Protein AF-A0A7S1C6J0-F1 (afdb_monomer)

Solvent-accessible surface area (backbone atoms only — not comparable to full-atom values): 11991 Å² total; per-residue (Å²): 131,70,71,90,71,45,57,52,66,36,34,20,46,38,45,39,60,67,46,65,34,94,88,36,87,48,52,58,51,31,50,50,54,50,55,66,41,48,40,46,31,6,22,54,42,65,44,40,90,67,67,103,72,56,61,53,79,40,83,43,67,42,26,42,68,33,78,89,28,64,88,80,18,50,48,56,56,41,16,35,76,72,20,14,20,45,56,13,18,8,43,36,45,26,50,46,46,32,34,63,68,43,55,51,29,45,30,30,34,46,77,44,33,90,96,51,54,47,30,24,22,32,34,52,46,79,70,64,71,24,57,59,77,42,36,49,34,40,36,57,25,53,19,63,96,33,67,83,46,47,69,58,51,79,43,76,63,50,52,52,42,30,42,43,34,42,61,76,35,93,54,22,32,30,39,24,55,35,52,65,32,97,88,49,63,88,70,64,86,50,94,46,70,65,45,67,73,50,59,46,79,50,73,39,81,40,38,29,48,48,16,63,54,71,29,16,21,90,56,45,89,66,34,39,84,39,39,82,113

Sequence (229 aa):
RDFEWRWRPRLFNILAPIVSEKNVTTTTEAVHAIVAALPDARAQGLLGDGTDGAVALVPGDAFRWRSETAPAFLSPKQVAAFGGSCTGTAIVLAAAVRAVGLPARVAGCSQSIPDDDHHWVEFWDGGDAGPFGDYWHTKEGVSVGNAGGPWDAPSAPMAGCLSHVQAGSDLNTLWASSWSSPTFLPTLWHNSSWAREWGFVGGENRCRAYCEAWGCGPDRAKSAALCSA

Nearest PDB structures (foldseek):
  3isr-assembly1_B  TM=6.266E-01  e=1.106E-02  Cytophaga hutchinsonii ATCC 33406
  8z4f-assembly1_A  TM=4.645E-01  e=1.319E-02  Methanobacterium phage psiM2
  6ug1-assembly1_A  TM=3.657E-01  e=1.106E-02  Saccharomyces cerevisiae S288C

pLDDT: mean 76.74, std 14.71, range [41.66, 94.5]

Secondary structure (DSSP, 8-state):
--TTTTHHHHHHHHHHHHHTSTT--SHHHHHHHHHHHHHHB-TTTTTSS--TT--SPPB-----B-TT-TTTS-SHHHHHHH-B-HHHHHHHHHHHHHHTT--EEEEEE-S-BTTB--EEEEEE-SSS--TTSSSEEEE----TTTTTPPBSS--HHHHHHHHH--TT-SSSSEEEEEES-SSS-TT----SHHHHHT--EEEEE-HHHHHHHH--SSSTTS-GGG---

Mean predicted aligned error: 8.65 Å

InterPro domains:
  IPR002931 Transglutaminase-like [PF01841] (65-125)
  IPR038765 Papain-like cysteine peptidase superfamily [SSF54001] (65-128)

Organism: NCBI:txid1486930

Structure (mmCIF, N/CA/C/O backbone):
data_AF-A0A7S1C6J0-F1
#
_entry.id   AF-A0A7S1C6J0-F1
#
loop_
_atom_site.group_PDB
_atom_site.id
_atom_site.type_symbol
_atom_site.label_atom_id
_atom_site.label_alt_id
_atom_site.label_comp_id
_atom_site.label_asym_id
_atom_site.label_entity_id
_atom_site.label_seq_id
_atom_site.pdbx_PDB_ins_code
_atom_site.Cartn_x
_atom_site.Cartn_y
_atom_site.Cartn_z
_atom_site.occupancy
_atom_site.B_iso_or_equiv
_atom_site.auth_seq_id
_atom_site.auth_comp_id
_atom_site.auth_asym_id
_atom_site.auth_atom_id
_atom_site.pdbx_PDB_model_num
ATOM 1 N N . ARG A 1 1 ? 11.257 10.617 16.110 1.00 50.00 1 ARG A N 1
ATOM 2 C CA . ARG A 1 1 ? 10.410 9.414 16.308 1.00 50.00 1 ARG A CA 1
ATOM 3 C C . ARG A 1 1 ? 9.156 9.862 17.042 1.00 50.00 1 ARG A C 1
ATOM 5 O O . ARG A 1 1 ? 9.289 10.503 18.076 1.00 50.00 1 ARG A O 1
ATOM 12 N N . ASP A 1 2 ? 7.976 9.550 16.518 1.00 59.03 2 ASP A N 1
ATOM 13 C CA . ASP A 1 2 ? 6.692 10.099 16.986 1.00 59.03 2 ASP A CA 1
ATOM 14 C C . ASP A 1 2 ? 6.138 9.404 18.241 1.00 59.03 2 ASP A C 1
ATOM 16 O O . ASP A 1 2 ? 4.968 9.026 18.299 1.00 59.03 2 ASP A O 1
ATOM 20 N N . PHE A 1 3 ? 6.984 9.188 19.247 1.00 60.72 3 PHE A N 1
ATOM 21 C CA . PHE A 1 3 ? 6.600 8.443 20.448 1.00 60.72 3 PHE A CA 1
ATOM 22 C C . PHE A 1 3 ? 5.547 9.168 21.283 1.00 60.72 3 PHE A C 1
ATOM 24 O O . PHE A 1 3 ? 4.617 8.540 21.781 1.00 60.72 3 PHE A O 1
ATOM 31 N N . GLU A 1 4 ? 5.668 10.487 21.394 1.00 65.69 4 GLU A N 1
ATOM 32 C CA . GLU A 1 4 ? 4.747 11.308 22.184 1.00 65.69 4 GLU A CA 1
ATOM 33 C C . GLU A 1 4 ? 3.391 11.474 21.503 1.00 65.69 4 GLU A C 1
ATOM 35 O O . GLU A 1 4 ? 2.372 11.610 22.161 1.00 65.69 4 GLU A O 1
ATOM 40 N N . TRP A 1 5 ? 3.365 11.407 20.174 1.00 68.62 5 TRP A N 1
ATOM 41 C CA . TRP A 1 5 ? 2.174 11.707 19.393 1.00 68.62 5 TRP A CA 1
ATOM 42 C C . TRP A 1 5 ? 1.224 10.507 19.233 1.00 68.62 5 TRP A C 1
ATOM 44 O O . TRP A 1 5 ? 0.088 10.680 18.806 1.00 68.62 5 TRP A O 1
ATOM 54 N N . ARG A 1 6 ? 1.656 9.293 19.620 1.00 74.94 6 ARG A N 1
ATOM 55 C CA . ARG A 1 6 ? 0.807 8.085 19.726 1.00 74.94 6 ARG A CA 1
ATOM 56 C C . ARG A 1 6 ? -0.102 7.867 18.507 1.00 74.94 6 ARG A C 1
ATOM 58 O O . ARG A 1 6 ? -1.291 7.582 18.630 1.00 74.94 6 ARG A O 1
ATOM 65 N N . TRP A 1 7 ? 0.485 7.967 17.318 1.00 75.75 7 TRP A N 1
ATOM 66 C CA . TRP A 1 7 ? -0.234 7.911 16.043 1.00 75.75 7 TRP A CA 1
ATOM 67 C C . TRP A 1 7 ? -1.118 6.678 15.883 1.00 75.75 7 TRP A C 1
ATOM 69 O O . TRP A 1 7 ? -2.224 6.773 15.371 1.00 75.75 7 TRP A O 1
ATOM 79 N N . ARG A 1 8 ? -0.659 5.512 16.346 1.00 77.31 8 ARG A N 1
ATOM 80 C CA . ARG A 1 8 ? -1.382 4.253 16.149 1.00 77.31 8 ARG A CA 1
ATOM 81 C C . ARG A 1 8 ? -2.694 4.195 16.950 1.00 77.31 8 ARG A C 1
ATOM 83 O O . ARG A 1 8 ? -3.716 3.955 16.316 1.00 77.31 8 ARG A O 1
ATOM 90 N N . PRO A 1 9 ? -2.719 4.451 18.277 1.00 79.12 9 PRO A N 1
ATOM 91 C CA . PRO A 1 9 ? -3.974 4.605 19.019 1.00 79.12 9 PRO A CA 1
ATOM 92 C C . PRO A 1 9 ? -4.935 5.635 18.417 1.00 79.12 9 PRO A C 1
ATOM 94 O O . PRO A 1 9 ? -6.136 5.395 18.388 1.00 79.12 9 PRO A O 1
ATOM 97 N N . ARG A 1 10 ? -4.419 6.754 17.894 1.00 79.38 10 ARG A N 1
ATOM 98 C CA . ARG A 1 10 ? -5.244 7.780 17.234 1.00 79.38 10 ARG A CA 1
ATOM 99 C C . ARG A 1 10 ? -5.895 7.256 15.957 1.00 79.38 10 ARG A C 1
ATOM 101 O O . ARG A 1 10 ? -7.109 7.345 15.819 1.00 79.38 10 ARG A O 1
ATOM 108 N N . LEU A 1 11 ? -5.100 6.657 15.067 1.00 82.38 11 LEU A N 1
ATOM 109 C CA . LEU A 1 11 ? -5.606 6.019 13.852 1.00 82.38 11 LEU A CA 1
ATOM 110 C C . LEU A 1 11 ? -6.652 4.951 14.186 1.00 82.38 11 LEU A C 1
ATOM 112 O O . LEU A 1 11 ? -7.702 4.928 13.558 1.00 82.38 11 LEU A O 1
ATOM 116 N N . PHE A 1 12 ? -6.410 4.116 15.202 1.00 84.31 12 PHE A N 1
ATOM 117 C CA . PHE A 1 12 ? -7.383 3.117 15.642 1.00 84.31 12 PHE A CA 1
ATOM 118 C C . PHE A 1 12 ? -8.690 3.764 16.108 1.00 84.31 12 PHE A C 1
ATOM 120 O O . PHE A 1 12 ? -9.744 3.416 15.596 1.00 84.31 12 PHE A O 1
ATOM 127 N N . ASN A 1 13 ? -8.639 4.735 17.022 1.00 79.75 13 ASN A N 1
ATOM 128 C CA . ASN A 1 13 ? -9.844 5.367 17.567 1.00 79.75 13 ASN A CA 1
ATOM 129 C C . ASN A 1 13 ? -10.708 6.040 16.494 1.00 79.75 13 ASN A C 1
ATOM 131 O O . ASN A 1 13 ? -11.927 6.077 16.632 1.00 79.75 13 ASN A O 1
ATOM 135 N N . ILE A 1 14 ? -10.084 6.573 15.444 1.00 80.19 14 ILE A N 1
ATOM 136 C CA . ILE A 1 14 ? -10.789 7.278 14.372 1.00 80.19 14 ILE A CA 1
ATOM 137 C C . ILE A 1 14 ? -11.303 6.314 13.296 1.00 80.19 14 ILE A C 1
ATOM 139 O O . ILE A 1 14 ? -12.405 6.503 12.789 1.00 80.19 14 ILE A O 1
ATOM 143 N N . LEU A 1 15 ? -10.525 5.289 12.940 1.00 85.62 15 LEU A N 1
ATOM 144 C CA . LEU A 1 15 ? -10.849 4.384 11.834 1.00 85.62 15 LEU A CA 1
ATOM 145 C C . LEU A 1 15 ? -11.644 3.149 12.282 1.00 85.62 15 LEU A C 1
ATOM 147 O O . LEU A 1 15 ? -12.396 2.600 11.483 1.00 85.62 15 LEU A O 1
ATOM 151 N N . ALA A 1 16 ? -11.525 2.717 13.544 1.00 86.19 16 ALA A N 1
ATOM 152 C CA . ALA A 1 16 ? -12.260 1.565 14.068 1.00 86.19 16 ALA A CA 1
ATOM 153 C C . ALA A 1 16 ? -13.789 1.714 13.926 1.00 86.19 16 ALA A C 1
ATOM 155 O O . ALA A 1 16 ? -14.424 0.742 13.516 1.00 86.19 16 ALA A O 1
ATOM 156 N N . PRO A 1 17 ? -14.401 2.890 14.185 1.00 84.81 17 PRO A N 1
ATOM 157 C CA . PRO A 1 17 ? -15.830 3.085 13.950 1.00 84.81 17 PRO A CA 1
ATOM 158 C C . PRO A 1 17 ? -16.240 2.883 12.488 1.00 84.81 17 PRO A C 1
ATOM 160 O O . PRO A 1 17 ? -17.260 2.249 12.256 1.00 84.81 17 PRO A O 1
ATOM 163 N N . ILE A 1 18 ? -15.425 3.349 11.532 1.00 84.81 18 ILE A N 1
ATOM 164 C CA . ILE A 1 18 ? -15.684 3.248 10.082 1.00 84.81 18 ILE A CA 1
ATOM 165 C C . ILE A 1 18 ? -15.717 1.782 9.648 1.00 84.81 18 ILE A C 1
ATOM 167 O O . ILE A 1 18 ? -16.617 1.354 8.935 1.00 84.81 18 ILE A O 1
ATOM 171 N N . VAL A 1 19 ? -14.752 0.984 10.112 1.00 85.75 19 VAL A N 1
ATOM 172 C CA . VAL A 1 19 ? -14.695 -0.448 9.770 1.00 85.75 19 VAL A CA 1
ATOM 173 C C . VAL A 1 19 ? -15.679 -1.303 10.567 1.00 85.75 19 VAL A C 1
ATOM 175 O O . VAL A 1 19 ? -15.944 -2.434 10.186 1.00 85.75 19 VAL A O 1
ATOM 178 N N . SER A 1 20 ? -16.214 -0.781 11.674 1.00 83.81 20 SER A N 1
ATOM 179 C CA . SER A 1 20 ? -17.234 -1.461 12.486 1.00 83.81 20 SER A CA 1
ATOM 180 C C . SER A 1 20 ? -18.662 -1.126 12.037 1.00 83.81 20 SER A C 1
ATOM 182 O O . SER A 1 20 ? -19.626 -1.535 12.691 1.00 83.81 20 SER A O 1
ATOM 184 N N . GLU A 1 21 ? -18.825 -0.349 10.962 1.00 80.19 21 GLU A N 1
ATOM 185 C CA . GLU A 1 21 ? -20.135 -0.051 10.394 1.00 80.19 21 GLU A CA 1
ATOM 186 C C . GLU A 1 21 ? -20.819 -1.329 9.899 1.00 80.19 21 GLU A C 1
ATOM 188 O O . GLU A 1 21 ? -20.191 -2.226 9.347 1.00 80.19 21 GLU A O 1
ATOM 193 N N . LYS A 1 22 ? -22.147 -1.407 10.054 1.00 69.62 22 LYS A N 1
ATOM 194 C CA . LYS A 1 22 ? -22.927 -2.625 9.754 1.00 69.62 22 LYS A CA 1
ATOM 195 C C . LYS A 1 22 ? -22.811 -3.128 8.309 1.00 69.62 22 LYS A C 1
ATOM 197 O O . LYS A 1 22 ? -23.155 -4.277 8.059 1.00 69.62 22 LYS A O 1
ATOM 202 N N . ASN A 1 23 ? -22.385 -2.269 7.387 1.00 81.94 23 ASN A N 1
ATOM 203 C CA . ASN A 1 23 ? -22.253 -2.585 5.967 1.00 81.94 23 ASN A CA 1
ATOM 204 C C . ASN A 1 23 ? -20.813 -2.947 5.566 1.00 81.94 23 ASN A C 1
ATOM 206 O O . ASN A 1 23 ? -20.575 -3.194 4.392 1.00 81.94 23 ASN A O 1
ATOM 210 N N . VAL A 1 24 ? -19.866 -2.957 6.509 1.00 84.94 24 VAL A N 1
ATOM 211 C CA . VAL A 1 24 ? -18.488 -3.400 6.283 1.00 84.94 24 VAL A CA 1
ATOM 212 C C . VAL A 1 24 ? -18.360 -4.820 6.820 1.00 84.94 24 VAL A C 1
ATOM 214 O O . VAL A 1 24 ? -18.427 -5.058 8.025 1.00 84.94 24 VAL A O 1
ATOM 217 N N . THR A 1 25 ? -18.222 -5.779 5.912 1.00 85.06 25 THR A N 1
ATOM 218 C CA . THR A 1 25 ? -18.245 -7.216 6.225 1.00 85.06 25 THR A CA 1
ATOM 219 C C . THR A 1 25 ? -17.011 -7.965 5.736 1.00 85.06 25 THR A C 1
ATOM 221 O O . THR A 1 25 ? -16.724 -9.051 6.239 1.00 85.06 25 THR A O 1
ATOM 224 N N . THR A 1 26 ? -16.256 -7.378 4.808 1.00 86.94 26 THR A N 1
ATOM 225 C CA . THR A 1 26 ? -15.016 -7.939 4.252 1.00 86.94 26 THR A CA 1
ATOM 226 C C . THR A 1 26 ? -13.812 -7.039 4.534 1.00 86.94 26 THR A C 1
ATOM 228 O O . THR A 1 26 ? -13.963 -5.851 4.844 1.00 86.94 26 THR A O 1
ATOM 231 N N . THR A 1 27 ? -12.594 -7.583 4.421 1.00 87.25 27 THR A N 1
ATOM 232 C CA . THR A 1 27 ? -11.381 -6.764 4.574 1.00 87.25 27 THR A CA 1
ATOM 233 C C . THR A 1 27 ? -11.274 -5.765 3.424 1.00 87.25 27 THR A C 1
ATOM 235 O O . THR A 1 27 ? -10.942 -4.606 3.668 1.00 87.25 27 THR A O 1
ATOM 238 N N . THR A 1 28 ? -11.643 -6.155 2.202 1.00 89.19 28 THR A N 1
ATOM 239 C CA . THR A 1 28 ? -11.720 -5.236 1.055 1.00 89.19 28 THR A CA 1
ATOM 240 C C . THR A 1 28 ? -12.667 -4.062 1.304 1.00 89.19 28 THR A C 1
ATOM 242 O O . THR A 1 28 ? -12.258 -2.911 1.145 1.00 89.19 28 THR A O 1
ATOM 245 N N . GLU A 1 29 ? -13.897 -4.302 1.775 1.00 89.50 29 GLU A N 1
ATOM 246 C CA . GLU A 1 29 ? -14.834 -3.219 2.125 1.00 89.50 29 GLU A CA 1
ATOM 247 C C . GLU A 1 29 ? -14.257 -2.293 3.203 1.00 89.50 29 GLU A C 1
ATOM 249 O O . GLU A 1 29 ? -14.375 -1.069 3.103 1.00 89.50 29 GLU A O 1
ATOM 254 N N . ALA A 1 30 ? -13.582 -2.859 4.206 1.00 90.31 30 ALA A N 1
ATOM 255 C CA . ALA A 1 30 ? -12.962 -2.085 5.272 1.00 90.31 30 ALA A CA 1
ATOM 256 C C . ALA A 1 30 ? -11.817 -1.199 4.748 1.00 90.31 30 ALA A C 1
ATOM 258 O O . ALA A 1 30 ? -11.734 -0.020 5.100 1.00 90.31 30 ALA A O 1
ATOM 259 N N . VAL A 1 31 ? -10.957 -1.727 3.870 1.00 90.62 31 VAL A N 1
ATOM 260 C CA . VAL A 1 31 ? -9.875 -0.954 3.239 1.00 90.62 31 VAL A CA 1
ATOM 261 C C . VAL A 1 31 ? -10.440 0.121 2.309 1.00 90.62 31 VAL A C 1
ATOM 263 O O . VAL A 1 31 ? -9.960 1.256 2.344 1.00 90.62 31 VAL A O 1
ATOM 266 N N . HIS A 1 32 ? -11.488 -0.179 1.537 1.00 90.25 32 HIS A N 1
ATOM 267 C CA . HIS A 1 32 ? -12.181 0.806 0.704 1.00 90.25 32 HIS A CA 1
ATOM 268 C C . HIS A 1 32 ? -12.745 1.958 1.540 1.00 90.25 32 HIS A C 1
ATOM 270 O O . HIS A 1 32 ? -12.543 3.121 1.186 1.00 90.25 32 HIS A O 1
ATOM 276 N N . ALA A 1 33 ? -13.389 1.658 2.670 1.00 88.50 33 ALA A N 1
ATOM 277 C CA . ALA A 1 33 ? -13.933 2.674 3.566 1.00 88.50 33 ALA A CA 1
ATOM 278 C C . ALA A 1 33 ? -12.827 3.560 4.171 1.00 88.50 33 ALA A C 1
ATOM 280 O O . ALA A 1 33 ? -12.960 4.784 4.207 1.00 88.50 33 ALA A O 1
ATOM 281 N N . ILE A 1 34 ? -11.693 2.968 4.570 1.00 89.00 34 ILE A N 1
ATOM 282 C CA . ILE A 1 34 ? -10.520 3.718 5.047 1.00 89.00 34 ILE A CA 1
ATOM 283 C C . ILE A 1 34 ? -9.961 4.619 3.941 1.00 89.00 34 ILE A C 1
ATOM 285 O O . ILE A 1 34 ? -9.721 5.800 4.179 1.00 89.00 34 ILE A O 1
ATOM 289 N N . VAL A 1 35 ? -9.755 4.094 2.731 1.00 88.12 35 VAL A N 1
ATOM 290 C CA . VAL A 1 35 ? -9.207 4.869 1.607 1.00 88.12 35 VAL A CA 1
ATOM 291 C C . VAL A 1 35 ? -10.149 5.986 1.176 1.00 88.12 35 VAL A C 1
ATOM 293 O O . VAL A 1 35 ? -9.666 7.058 0.830 1.00 88.12 35 VAL A O 1
ATOM 296 N N . ALA A 1 36 ? -11.464 5.777 1.224 1.00 83.56 36 ALA A N 1
ATOM 297 C CA . ALA A 1 36 ? -12.440 6.831 0.961 1.00 83.56 36 ALA A CA 1
ATOM 298 C C . ALA A 1 36 ? -12.395 7.925 2.038 1.00 83.56 36 ALA A C 1
ATOM 300 O O . ALA A 1 36 ? -12.510 9.105 1.725 1.00 83.56 36 ALA A O 1
ATOM 301 N N . ALA A 1 37 ? -12.172 7.544 3.298 1.00 79.44 37 ALA A N 1
ATOM 302 C CA . ALA A 1 37 ? -12.087 8.488 4.400 1.00 79.44 37 ALA A CA 1
ATOM 303 C C . ALA A 1 37 ? -10.781 9.294 4.402 1.00 79.44 37 ALA A C 1
ATOM 305 O O . ALA A 1 37 ? -10.814 10.477 4.708 1.00 79.44 37 ALA A O 1
ATOM 306 N N . LEU A 1 38 ? -9.629 8.692 4.088 1.00 78.25 38 LEU A N 1
ATOM 307 C CA . LEU A 1 38 ? -8.305 9.294 4.317 1.00 78.25 38 LEU A CA 1
ATOM 308 C C . LEU A 1 38 ? -8.014 10.612 3.569 1.00 78.25 38 LEU A C 1
ATOM 310 O O . LEU A 1 38 ? -7.391 11.483 4.173 1.00 78.25 38 LEU A O 1
ATOM 314 N N . PRO A 1 39 ? -8.408 10.798 2.296 1.00 67.06 39 PRO A N 1
ATOM 315 C CA . PRO A 1 39 ? -8.254 12.072 1.602 1.00 67.06 39 PRO A CA 1
ATOM 316 C C . PRO A 1 39 ? -9.048 13.199 2.267 1.00 67.06 39 PRO A C 1
ATOM 318 O O . PRO A 1 39 ? -8.533 14.304 2.358 1.00 67.06 39 PRO A O 1
ATOM 321 N N . ASP A 1 40 ? -10.250 12.924 2.779 1.00 58.91 40 ASP A N 1
ATOM 322 C CA . ASP A 1 40 ? -11.118 13.931 3.414 1.00 58.91 40 ASP A CA 1
ATOM 323 C C . ASP A 1 40 ? -10.922 14.026 4.943 1.00 58.91 40 ASP A C 1
ATOM 325 O O . ASP A 1 40 ? -11.316 15.005 5.592 1.00 58.91 40 ASP A O 1
ATOM 329 N N . ALA A 1 41 ? -10.273 13.015 5.524 1.00 55.69 41 ALA A N 1
ATOM 330 C CA . ALA A 1 41 ? -9.780 12.968 6.887 1.00 55.69 41 ALA A CA 1
ATOM 331 C C . ALA A 1 41 ? -8.537 13.848 6.976 1.00 55.69 41 ALA A C 1
ATOM 333 O O . ALA A 1 41 ? -7.430 13.385 6.695 1.00 55.69 41 ALA A O 1
ATOM 334 N N . ARG A 1 42 ? -8.712 15.121 7.369 1.00 60.78 42 ARG A N 1
ATOM 335 C CA . ARG A 1 42 ? -7.609 16.090 7.482 1.00 60.78 42 ARG A CA 1
ATOM 336 C C . ARG A 1 42 ? -6.373 15.414 8.056 1.00 60.78 42 ARG A C 1
ATOM 338 O O . ARG A 1 42 ? -6.435 14.835 9.148 1.00 60.78 42 ARG A O 1
ATOM 345 N N . ALA A 1 43 ? -5.230 15.685 7.445 1.00 50.97 43 ALA A N 1
ATOM 346 C CA . ALA A 1 43 ? -3.928 15.560 8.082 1.00 50.97 43 ALA A CA 1
ATOM 347 C C . ALA A 1 43 ? -3.891 16.182 9.505 1.00 50.97 43 ALA A C 1
ATOM 349 O O . ALA A 1 43 ? -3.077 15.793 10.323 1.00 50.97 43 ALA A O 1
ATOM 350 N N . GLN A 1 44 ? -4.797 17.100 9.864 1.00 45.44 44 GLN A N 1
ATOM 351 C CA . GLN A 1 44 ? -4.928 17.658 11.220 1.00 45.44 44 GLN A CA 1
ATOM 352 C C . GLN A 1 44 ? -5.986 16.989 12.130 1.00 45.44 44 GLN A C 1
ATOM 354 O O . GLN A 1 44 ? -5.928 17.136 13.344 1.00 45.44 44 GLN A O 1
ATOM 359 N N . GLY A 1 45 ? -6.961 16.250 11.606 1.00 47.84 45 GLY A N 1
ATOM 360 C CA . GLY A 1 45 ? -7.994 15.581 12.417 1.00 47.84 45 GLY A CA 1
ATOM 361 C C . GLY A 1 45 ? -7.580 14.160 12.777 1.00 47.84 45 GLY A C 1
ATOM 362 O O . GLY A 1 45 ? -7.685 13.729 13.922 1.00 47.84 45 GLY A O 1
ATOM 363 N N . LEU A 1 46 ? -7.017 13.470 11.786 1.00 54.69 46 LEU A N 1
ATOM 364 C CA . LEU A 1 46 ? -6.402 12.162 11.936 1.00 54.69 46 LEU A CA 1
ATOM 365 C C . LEU A 1 46 ? -5.035 12.271 12.636 1.00 54.69 46 LEU A C 1
ATOM 367 O O . LEU A 1 46 ? -4.639 11.388 13.398 1.00 54.69 46 LEU A O 1
ATOM 371 N N . LEU A 1 47 ? -4.319 13.370 12.351 1.00 55.81 47 LEU A N 1
ATOM 372 C CA . LEU A 1 47 ? -2.892 13.532 12.609 1.00 55.81 47 LEU A CA 1
ATOM 373 C C . LEU A 1 47 ? -2.487 14.977 13.066 1.00 55.81 47 LEU A C 1
ATOM 375 O O . LEU A 1 47 ? -1.343 15.412 12.904 1.00 55.81 47 LEU A O 1
ATOM 379 N N . GLY A 1 48 ? -3.395 15.747 13.667 1.00 54.12 48 GLY A N 1
ATOM 380 C CA . GLY A 1 48 ? -3.066 17.076 14.211 1.00 54.12 48 GLY A CA 1
ATOM 381 C C . GLY A 1 48 ? -2.473 17.059 15.614 1.00 54.12 48 GLY A C 1
ATOM 382 O O . GLY A 1 48 ? -2.195 16.011 16.201 1.00 54.12 48 GLY A O 1
ATOM 383 N N . ASP A 1 49 ? -2.286 18.262 16.148 1.00 53.75 49 ASP A N 1
ATOM 384 C CA . ASP A 1 49 ? -1.828 18.570 17.508 1.00 53.75 49 ASP A CA 1
ATOM 385 C C . ASP A 1 49 ? -2.918 18.408 18.583 1.00 53.75 49 ASP A C 1
ATOM 387 O O . ASP A 1 49 ? -2.630 18.533 19.773 1.00 53.75 49 ASP A O 1
ATOM 391 N N . GLY A 1 50 ? -4.155 18.092 18.179 1.00 51.53 50 GLY A N 1
ATOM 392 C CA . GLY A 1 50 ? -5.278 17.856 19.084 1.00 51.53 50 GLY A CA 1
ATOM 393 C C . GLY A 1 50 ? -4.970 16.804 20.154 1.00 51.53 50 GLY A C 1
ATOM 394 O O . GLY A 1 50 ? -4.189 15.878 19.937 1.00 51.53 50 GLY A O 1
ATOM 395 N N . THR A 1 51 ? -5.593 16.940 21.322 1.00 50.75 51 THR A N 1
ATOM 396 C CA . THR A 1 51 ? -5.437 16.068 22.499 1.00 50.75 51 THR A CA 1
ATOM 397 C C . THR A 1 51 ? -5.588 14.572 22.174 1.00 50.75 51 THR A C 1
ATOM 399 O O . THR A 1 51 ? -6.258 14.198 21.213 1.00 50.75 51 THR A O 1
ATOM 402 N N . ASP A 1 52 ? -4.959 13.702 22.977 1.00 51.56 52 ASP A N 1
ATOM 403 C CA . ASP A 1 52 ? -4.896 12.226 22.847 1.00 51.56 52 ASP A CA 1
ATOM 404 C C . ASP A 1 52 ? -6.262 11.482 22.936 1.00 51.56 52 ASP A C 1
ATOM 406 O O . ASP A 1 52 ? -6.326 10.326 23.351 1.00 51.56 52 ASP A O 1
ATOM 410 N N . GLY A 1 53 ? -7.371 12.113 22.541 1.00 52.66 53 GLY A N 1
ATOM 411 C CA . GLY A 1 53 ? -8.737 11.589 22.644 1.00 52.66 53 GLY A CA 1
ATOM 412 C C . GLY A 1 53 ? -9.638 11.896 21.446 1.00 52.66 53 GLY A C 1
ATOM 413 O O . GLY A 1 53 ? -10.854 11.789 21.576 1.00 52.66 53 GLY A O 1
ATOM 414 N N . ALA A 1 54 ? -9.087 12.294 20.294 1.00 57.75 54 ALA A N 1
ATOM 415 C CA . ALA A 1 54 ? -9.883 12.420 19.074 1.00 57.75 54 ALA A CA 1
ATOM 416 C C . ALA A 1 54 ? -10.453 11.045 18.673 1.00 57.75 54 ALA A C 1
ATOM 418 O O . ALA A 1 54 ? -9.708 10.091 18.452 1.00 57.75 54 ALA A O 1
ATOM 419 N N . VAL A 1 55 ? -11.782 10.956 18.612 1.00 60.75 55 VAL A N 1
ATOM 420 C CA . VAL A 1 55 ? -12.558 9.733 18.314 1.00 60.75 55 VAL A CA 1
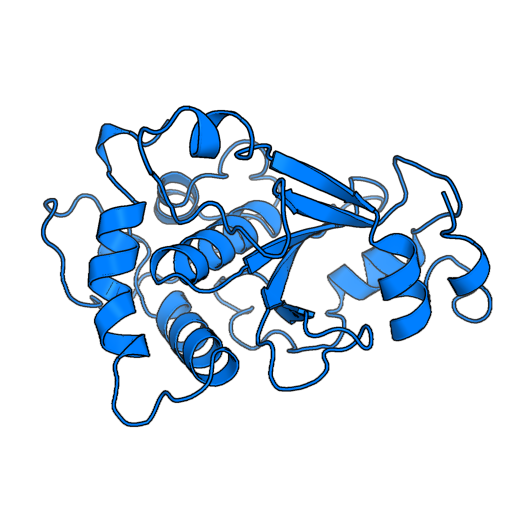ATOM 421 C C . VAL A 1 55 ? -13.404 9.873 17.045 1.00 60.75 55 VAL A C 1
ATOM 423 O O . VAL A 1 55 ? -14.246 9.030 16.763 1.00 60.75 55 VAL A O 1
ATOM 426 N N . ALA A 1 56 ? -13.225 10.961 16.294 1.00 63.62 56 ALA A N 1
ATOM 427 C CA . ALA A 1 56 ? -14.018 11.254 15.110 1.00 63.62 56 ALA A CA 1
ATOM 428 C C . ALA A 1 56 ? -13.165 11.894 14.015 1.00 63.62 56 ALA A C 1
ATOM 430 O O . ALA A 1 56 ? -12.226 12.644 14.292 1.00 63.62 56 ALA A O 1
ATOM 431 N N . LEU A 1 57 ? -13.541 11.619 12.766 1.00 66.06 57 LEU A N 1
ATOM 432 C CA . LEU A 1 57 ? -13.031 12.325 11.601 1.00 66.06 57 LEU A CA 1
ATOM 433 C C . LEU A 1 57 ? -13.443 13.799 11.663 1.00 66.06 57 LEU A C 1
ATOM 435 O O . LEU A 1 57 ? -14.626 14.118 11.757 1.00 66.06 57 LEU A O 1
ATOM 439 N N . VAL A 1 58 ? -12.464 14.698 11.577 1.00 65.69 58 VAL A N 1
ATOM 440 C CA . VAL A 1 58 ? -12.710 16.137 11.428 1.00 65.69 58 VAL A CA 1
ATOM 441 C C . VAL A 1 58 ? -12.437 16.510 9.960 1.00 65.69 58 VAL A C 1
ATOM 443 O O . VAL A 1 58 ? -11.335 16.221 9.488 1.00 65.69 58 VAL A O 1
ATOM 446 N N . PRO A 1 59 ? -13.391 17.114 9.219 1.00 64.12 59 PRO A N 1
ATOM 447 C CA . PRO A 1 59 ? -13.284 17.283 7.758 1.00 64.12 59 PRO A CA 1
ATOM 448 C C . PRO A 1 59 ? -12.296 18.351 7.326 1.00 64.12 59 PRO A C 1
ATOM 450 O O . PRO A 1 59 ? -12.364 19.392 7.976 1.00 64.12 59 PRO A O 1
ATOM 453 N N . GLY A 1 60 ? -11.564 18.140 6.200 1.00 64.25 60 GLY A N 1
ATOM 454 C CA . GLY A 1 60 ? -10.788 19.050 5.285 1.00 64.25 60 GLY A CA 1
ATOM 455 C C . GLY A 1 60 ? -9.293 18.739 5.003 1.00 64.25 60 GLY A C 1
ATOM 456 O O . GLY A 1 60 ? -8.984 17.569 4.988 1.00 64.25 60 GLY A O 1
ATOM 457 N N . ASP A 1 61 ? -8.378 19.706 4.760 1.00 69.38 61 ASP A N 1
ATOM 458 C CA . ASP A 1 61 ? -6.894 19.558 4.699 1.00 69.38 61 ASP A CA 1
ATOM 459 C C . ASP A 1 61 ? -6.361 18.176 4.285 1.00 69.38 61 ASP A C 1
ATOM 461 O O . ASP A 1 61 ? -5.685 17.519 5.081 1.00 69.38 61 ASP A O 1
ATOM 465 N N . ALA A 1 62 ? -6.670 17.744 3.067 1.00 72.50 62 ALA A N 1
ATOM 466 C CA . ALA A 1 62 ? -6.237 16.474 2.512 1.00 72.50 62 ALA A CA 1
ATOM 467 C C . ALA A 1 62 ? -4.701 16.354 2.412 1.00 72.50 62 ALA A C 1
ATOM 469 O O . ALA A 1 62 ? -3.987 17.356 2.286 1.00 72.50 62 ALA A O 1
ATOM 470 N N . PHE A 1 63 ? -4.170 15.123 2.421 1.00 76.19 63 PHE A N 1
ATOM 471 C CA . PHE A 1 63 ? -2.726 14.885 2.302 1.00 76.19 63 PHE A CA 1
ATOM 472 C C . PHE A 1 63 ? -2.169 15.468 1.002 1.00 76.19 63 PHE A C 1
ATOM 474 O O . PHE A 1 63 ? -2.485 15.020 -0.103 1.00 76.19 63 PHE A O 1
ATOM 481 N N . ARG A 1 64 ? -1.302 16.472 1.130 1.00 84.38 64 ARG A N 1
ATOM 482 C CA . ARG A 1 64 ? -0.669 17.110 -0.020 1.00 84.38 64 ARG A CA 1
ATOM 483 C C . ARG A 1 64 ? 0.461 16.233 -0.552 1.00 84.38 64 ARG A C 1
ATOM 485 O O . ARG A 1 64 ? 1.409 15.937 0.173 1.00 84.38 64 ARG A O 1
ATOM 492 N N . TRP A 1 65 ? 0.398 15.890 -1.835 1.00 86.62 65 TRP A N 1
ATOM 493 C CA . TRP A 1 65 ? 1.532 15.281 -2.522 1.00 86.62 65 TRP A CA 1
ATOM 494 C C . TRP A 1 65 ? 2.705 16.268 -2.611 1.00 86.62 65 TRP A C 1
ATOM 496 O O . TRP A 1 65 ? 2.510 17.451 -2.922 1.00 86.62 65 TRP A O 1
ATOM 506 N N . ARG A 1 66 ? 3.917 15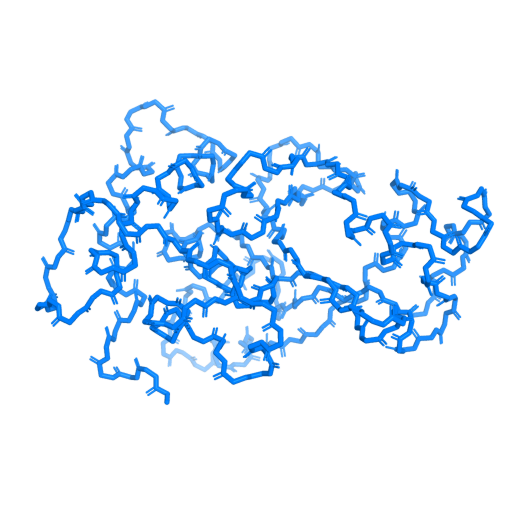.780 -2.330 1.00 88.19 66 ARG A N 1
ATOM 507 C CA . ARG A 1 66 ? 5.185 16.489 -2.541 1.00 88.19 66 ARG A CA 1
ATOM 508 C C . ARG A 1 66 ? 6.286 15.501 -2.936 1.00 88.19 66 ARG A C 1
ATOM 510 O O . ARG A 1 66 ? 6.650 14.647 -2.124 1.00 88.19 66 ARG A O 1
ATOM 517 N N . SER A 1 67 ? 6.825 15.643 -4.148 1.00 87.06 67 SER A N 1
ATOM 518 C CA . SER A 1 67 ? 8.017 14.904 -4.595 1.00 87.06 67 SER A CA 1
ATOM 519 C C . SER A 1 67 ? 9.231 15.185 -3.707 1.00 87.06 67 SER A C 1
ATOM 521 O O . SER A 1 67 ? 9.251 16.178 -2.975 1.00 87.06 67 SER A O 1
ATOM 523 N N . GLU A 1 68 ? 10.236 14.307 -3.770 1.00 84.12 68 GLU A N 1
ATOM 524 C CA . GLU A 1 68 ? 11.539 14.483 -3.103 1.00 84.12 68 GLU A CA 1
ATOM 525 C C . GLU A 1 68 ? 11.459 14.728 -1.588 1.00 84.12 68 GLU A C 1
ATOM 527 O O . GLU A 1 68 ? 12.305 15.388 -0.985 1.00 84.12 68 GLU A O 1
ATOM 532 N N . THR A 1 69 ? 10.405 14.221 -0.944 1.00 85.75 69 THR A N 1
ATOM 533 C CA . THR A 1 69 ? 10.247 14.314 0.513 1.00 85.75 69 THR A CA 1
ATOM 534 C C . THR A 1 69 ? 10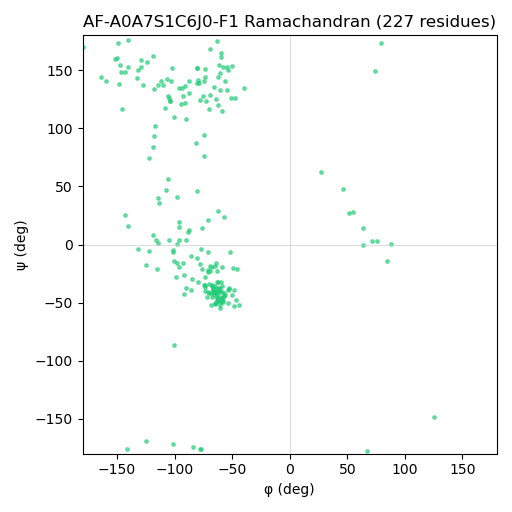.692 13.055 1.241 1.00 85.75 69 THR A C 1
ATOM 536 O O . THR A 1 69 ? 10.923 13.114 2.446 1.00 85.75 69 THR A O 1
ATOM 539 N N . ALA A 1 70 ? 10.863 11.929 0.548 1.00 83.69 70 ALA A N 1
ATOM 540 C CA . ALA A 1 70 ? 11.567 10.776 1.093 1.00 83.69 70 ALA A CA 1
ATOM 541 C C . ALA A 1 70 ? 13.091 11.007 0.998 1.00 83.69 70 ALA A C 1
ATOM 543 O O . ALA A 1 70 ? 13.551 11.595 0.024 1.00 83.69 70 ALA A O 1
ATOM 544 N N . PRO A 1 71 ? 13.888 10.593 2.002 1.00 83.81 71 PRO A N 1
ATOM 545 C CA . PRO A 1 71 ? 13.498 9.915 3.242 1.00 83.81 71 PRO A CA 1
ATOM 546 C C . PRO A 1 71 ? 13.135 10.869 4.405 1.00 83.81 71 PRO A C 1
ATOM 548 O O . PRO A 1 71 ? 13.019 10.428 5.548 1.00 83.81 71 PRO A O 1
ATOM 551 N N . ALA A 1 72 ? 12.983 12.175 4.164 1.00 85.88 72 ALA A N 1
ATOM 552 C CA . ALA A 1 72 ? 12.792 13.176 5.219 1.00 85.88 72 ALA A CA 1
ATOM 553 C C . ALA A 1 72 ? 11.422 13.095 5.928 1.00 85.88 72 ALA A C 1
ATOM 555 O O . ALA A 1 72 ? 11.360 13.230 7.156 1.00 85.88 72 ALA A O 1
ATOM 556 N N . PHE A 1 73 ? 10.331 12.872 5.186 1.00 87.25 73 PHE A N 1
ATOM 557 C CA . PHE A 1 73 ? 8.951 12.846 5.688 1.00 87.25 73 PHE A CA 1
ATOM 558 C C . PHE A 1 73 ? 8.316 11.471 5.458 1.00 87.25 73 PHE A C 1
ATOM 560 O O . PHE A 1 73 ? 7.619 11.240 4.473 1.00 87.25 73 PHE A O 1
ATOM 567 N N . LEU A 1 74 ? 8.568 10.544 6.384 1.00 85.75 74 LEU A N 1
ATOM 568 C CA . LEU A 1 74 ? 8.085 9.159 6.285 1.00 85.75 74 LEU A CA 1
ATOM 569 C C . LEU A 1 74 ? 7.083 8.794 7.378 1.00 85.75 74 LEU A C 1
ATOM 571 O O . LEU A 1 74 ? 6.333 7.834 7.228 1.00 85.75 74 LEU A O 1
ATOM 575 N N . SER A 1 75 ? 7.055 9.524 8.494 1.00 84.25 75 SER A N 1
ATOM 576 C CA . SER A 1 75 ? 6.076 9.249 9.539 1.00 84.25 75 SER A CA 1
ATOM 577 C C . SER A 1 75 ? 4.714 9.863 9.204 1.00 84.25 75 SER A C 1
ATOM 579 O O . SER A 1 75 ? 4.666 10.923 8.571 1.00 84.25 75 SER A O 1
ATOM 581 N N . PRO A 1 76 ? 3.597 9.287 9.691 1.00 83.12 76 PRO A N 1
ATOM 582 C CA . PRO A 1 76 ? 2.288 9.900 9.501 1.00 83.12 76 PRO A CA 1
ATOM 583 C C . PRO A 1 76 ? 2.237 11.360 9.961 1.00 83.12 76 PRO A C 1
ATOM 585 O O . PRO A 1 76 ? 1.652 12.188 9.270 1.00 83.12 76 PRO A O 1
ATOM 588 N N . LYS A 1 77 ? 2.922 11.720 11.057 1.00 80.25 77 LYS A N 1
ATOM 589 C CA . LYS A 1 77 ? 2.962 13.107 11.548 1.00 80.25 77 LYS A CA 1
ATOM 590 C C . LYS A 1 77 ? 3.628 14.043 10.555 1.00 80.25 77 LYS A C 1
ATOM 592 O O . LYS A 1 77 ? 3.144 15.142 10.309 1.00 80.25 77 LYS A O 1
ATOM 597 N N . GLN A 1 78 ? 4.767 13.616 10.018 1.00 84.81 78 GLN A N 1
ATOM 598 C CA . GLN A 1 78 ? 5.538 14.414 9.076 1.00 84.81 78 GLN A CA 1
ATOM 599 C C . GLN A 1 78 ? 4.773 14.581 7.765 1.00 84.81 78 GLN A C 1
ATOM 601 O O . GLN A 1 78 ? 4.658 15.699 7.278 1.00 84.81 78 GLN A O 1
ATOM 606 N N . VAL A 1 79 ? 4.197 13.495 7.241 1.00 85.56 79 VAL A N 1
ATOM 607 C CA . VAL A 1 79 ? 3.398 13.525 6.008 1.00 85.56 79 VAL A CA 1
ATOM 608 C C . VAL A 1 79 ? 2.153 14.393 6.182 1.00 85.56 79 VAL A C 1
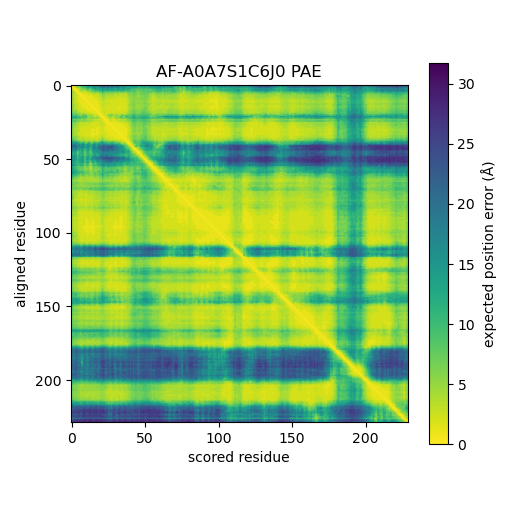ATOM 610 O O . VAL A 1 79 ? 1.798 15.154 5.287 1.00 85.56 79 VAL A O 1
ATOM 613 N N . ALA A 1 80 ? 1.524 14.351 7.355 1.00 79.56 80 ALA A N 1
ATOM 614 C CA . ALA A 1 80 ? 0.418 15.233 7.692 1.00 79.56 80 ALA A CA 1
ATOM 615 C C . ALA A 1 80 ? 0.824 16.716 7.723 1.00 79.56 80 ALA A C 1
ATOM 617 O O . ALA A 1 80 ? 0.157 17.562 7.133 1.00 79.56 80 ALA A O 1
ATOM 618 N N . ALA A 1 81 ? 1.926 17.040 8.400 1.00 80.25 81 ALA A N 1
ATOM 619 C CA . ALA A 1 81 ? 2.363 18.421 8.582 1.00 80.25 81 ALA A CA 1
ATOM 620 C C . ALA A 1 81 ? 2.962 19.040 7.308 1.00 80.25 81 ALA A C 1
ATOM 622 O O . ALA A 1 81 ? 2.819 20.239 7.068 1.00 80.25 81 ALA A O 1
ATOM 623 N N . PHE A 1 82 ? 3.654 18.237 6.500 1.00 85.12 82 PHE A N 1
ATOM 624 C CA . PHE A 1 82 ? 4.507 18.735 5.421 1.00 85.12 82 PHE A CA 1
ATOM 625 C C . PHE A 1 82 ? 4.137 18.198 4.039 1.00 85.12 82 PHE A C 1
ATOM 627 O O . PHE A 1 82 ? 4.692 18.681 3.054 1.00 85.12 82 PHE A O 1
ATOM 634 N N . GLY A 1 83 ? 3.182 17.273 3.935 1.00 85.56 83 GLY A N 1
ATOM 635 C CA . GLY A 1 83 ? 2.948 16.489 2.724 1.00 85.56 83 GLY A CA 1
ATOM 636 C C . GLY A 1 83 ? 3.951 15.342 2.577 1.00 85.56 83 GLY A C 1
ATOM 637 O O . GLY A 1 83 ? 4.901 15.226 3.352 1.00 85.56 83 GLY A O 1
ATOM 638 N N . GLY A 1 84 ? 3.743 14.491 1.575 1.00 88.44 84 GLY A N 1
ATOM 639 C CA . GLY A 1 84 ? 4.602 13.328 1.341 1.00 88.44 84 GLY A CA 1
ATOM 640 C C . GLY A 1 84 ? 4.657 12.886 -0.119 1.00 88.44 84 GLY A C 1
ATOM 641 O O . GLY A 1 84 ? 3.766 13.204 -0.911 1.00 88.44 84 GLY A O 1
ATOM 642 N N . SER A 1 85 ? 5.714 12.147 -0.449 1.00 90.12 85 SER A N 1
ATOM 643 C CA . SER A 1 85 ? 5.914 11.464 -1.729 1.00 90.12 85 SER A CA 1
ATOM 644 C C . SER A 1 85 ? 5.081 10.177 -1.801 1.00 90.12 85 SER A C 1
ATOM 646 O O . SER A 1 85 ? 4.318 9.860 -0.879 1.00 90.12 85 SER A O 1
ATOM 648 N N . CYS A 1 86 ? 5.240 9.408 -2.880 1.00 89.75 86 CYS A N 1
ATOM 649 C CA . CYS A 1 86 ? 4.717 8.043 -3.007 1.00 89.75 86 CYS A CA 1
ATOM 650 C C . CYS A 1 86 ? 5.027 7.197 -1.753 1.00 89.75 86 CYS A C 1
ATOM 652 O O . CYS A 1 86 ? 4.116 6.641 -1.145 1.00 89.75 86 CYS A O 1
ATOM 654 N N . THR A 1 87 ? 6.270 7.216 -1.259 1.00 90.56 87 THR A N 1
ATOM 655 C CA . THR A 1 87 ? 6.689 6.471 -0.062 1.00 90.56 87 THR A CA 1
ATOM 656 C C . THR A 1 87 ? 5.982 6.954 1.200 1.00 90.56 87 THR A C 1
ATOM 658 O O . THR A 1 87 ? 5.419 6.152 1.943 1.00 90.56 87 THR A O 1
ATOM 661 N N . GLY A 1 88 ? 5.984 8.267 1.457 1.00 90.69 88 GLY A N 1
ATOM 662 C CA . GLY A 1 88 ? 5.365 8.827 2.661 1.00 90.69 88 GLY A CA 1
ATOM 663 C C . GLY A 1 88 ? 3.863 8.540 2.708 1.00 90.69 88 GLY A C 1
ATOM 664 O O . GLY A 1 88 ? 3.342 8.071 3.718 1.00 90.69 88 GLY A O 1
ATOM 665 N N . THR A 1 89 ? 3.169 8.752 1.590 1.00 90.19 89 THR A N 1
ATOM 666 C CA . THR A 1 89 ? 1.719 8.528 1.479 1.00 90.19 89 THR A CA 1
ATOM 667 C C . THR A 1 89 ? 1.344 7.041 1.525 1.00 90.19 89 THR A C 1
ATOM 669 O O . THR A 1 89 ? 0.328 6.696 2.133 1.00 90.19 89 THR A O 1
ATOM 672 N N . ALA A 1 90 ? 2.179 6.146 0.983 1.00 92.00 90 ALA A N 1
ATOM 673 C CA . ALA A 1 90 ? 2.023 4.700 1.137 1.00 92.00 90 ALA A CA 1
ATOM 674 C C . ALA A 1 90 ? 2.204 4.259 2.599 1.00 92.00 90 ALA A C 1
ATOM 676 O O . ALA A 1 90 ? 1.411 3.465 3.108 1.00 92.00 90 ALA A O 1
ATOM 677 N N . ILE A 1 91 ? 3.184 4.820 3.321 1.00 90.50 91 ILE A N 1
ATOM 678 C CA . ILE A 1 91 ? 3.368 4.540 4.753 1.00 90.50 91 ILE A CA 1
ATOM 679 C C . ILE A 1 91 ? 2.151 4.997 5.561 1.00 90.50 91 ILE A C 1
ATOM 681 O O . ILE A 1 91 ? 1.713 4.256 6.441 1.00 90.50 91 ILE A O 1
ATOM 685 N N . VAL A 1 92 ? 1.582 6.174 5.274 1.00 89.44 92 VAL A N 1
ATOM 686 C CA . VAL A 1 92 ? 0.360 6.642 5.953 1.00 89.44 92 VAL A CA 1
ATOM 687 C C . VAL A 1 92 ? -0.798 5.679 5.735 1.00 89.44 92 VAL A C 1
ATOM 689 O O . VAL A 1 92 ? -1.436 5.279 6.709 1.00 89.44 92 VAL A O 1
ATOM 692 N N . LEU A 1 93 ? -1.042 5.265 4.490 1.00 91.06 93 LEU A N 1
ATOM 693 C CA . LEU A 1 93 ? -2.119 4.328 4.184 1.00 91.06 93 LEU A CA 1
ATOM 694 C C . LEU A 1 93 ? -1.892 2.970 4.864 1.00 91.06 93 LEU A C 1
ATOM 696 O O . LEU A 1 93 ? -2.773 2.483 5.571 1.00 91.06 93 LEU A O 1
ATOM 700 N N . ALA A 1 94 ? -0.697 2.387 4.744 1.00 91.62 94 ALA A N 1
ATOM 701 C CA . ALA A 1 94 ? -0.376 1.122 5.402 1.00 91.62 94 ALA A CA 1
ATOM 702 C C . ALA A 1 94 ? -0.489 1.230 6.935 1.00 91.62 94 ALA A C 1
ATOM 704 O O . ALA A 1 94 ? -0.958 0.304 7.596 1.00 91.62 94 ALA A O 1
ATOM 705 N N . ALA A 1 95 ? -0.096 2.363 7.523 1.00 89.00 95 ALA A N 1
ATOM 706 C CA . ALA A 1 95 ? -0.247 2.631 8.949 1.00 89.00 95 ALA A CA 1
ATOM 707 C C . ALA A 1 95 ? -1.720 2.728 9.374 1.00 89.00 95 ALA A C 1
ATOM 709 O O . ALA A 1 95 ? -2.069 2.188 10.423 1.00 89.00 95 ALA A O 1
ATOM 710 N N . ALA A 1 96 ? -2.565 3.377 8.571 1.00 88.75 96 ALA A N 1
ATOM 711 C CA . ALA A 1 96 ? -4.001 3.517 8.801 1.00 88.75 96 ALA A CA 1
ATOM 712 C C . ALA A 1 96 ? -4.724 2.167 8.740 1.00 88.75 96 ALA A C 1
ATOM 714 O O . ALA A 1 96 ? -5.400 1.794 9.697 1.00 88.75 96 ALA A O 1
ATOM 715 N N . VAL A 1 97 ? -4.497 1.392 7.676 1.00 90.38 97 VAL A N 1
ATOM 716 C CA . VAL A 1 97 ? -5.075 0.048 7.502 1.00 90.38 97 VAL A CA 1
ATOM 717 C C . VAL A 1 97 ? -4.658 -0.870 8.656 1.00 90.38 97 VAL A C 1
ATOM 719 O O . VAL A 1 97 ? -5.490 -1.494 9.314 1.00 90.38 97 VAL A O 1
ATOM 722 N N . ARG A 1 98 ? -3.370 -0.864 9.013 1.00 88.19 98 ARG A N 1
ATOM 723 C CA . ARG A 1 98 ? -2.861 -1.688 10.119 1.00 88.19 98 ARG A CA 1
ATOM 724 C C . ARG A 1 98 ? -3.299 -1.224 11.499 1.00 88.19 98 ARG A C 1
ATOM 726 O O . ARG A 1 98 ? -3.230 -2.018 12.439 1.00 88.19 98 ARG A O 1
ATOM 733 N N . ALA A 1 99 ? -3.690 0.038 11.667 1.00 85.88 99 ALA A N 1
ATOM 734 C CA . ALA A 1 99 ? -4.137 0.534 12.962 1.00 85.88 99 ALA A CA 1
ATOM 735 C C . ALA A 1 99 ? -5.405 -0.186 13.428 1.00 85.88 99 ALA A C 1
ATOM 737 O O . ALA A 1 99 ? -5.531 -0.428 14.622 1.00 85.88 99 ALA A O 1
ATOM 738 N N . VAL A 1 100 ? -6.272 -0.593 12.496 1.00 85.56 100 VAL A N 1
ATOM 739 C CA . VAL A 1 100 ? -7.519 -1.332 12.759 1.00 85.56 100 VAL A CA 1
ATOM 740 C C . VAL A 1 100 ? -7.382 -2.850 12.604 1.00 85.56 100 VAL A C 1
ATOM 742 O O . VAL A 1 100 ? -8.376 -3.563 12.557 1.00 85.56 100 VAL A O 1
ATOM 745 N N . GLY A 1 101 ? -6.151 -3.365 12.557 1.00 81.62 101 GLY A N 1
ATOM 746 C CA . GLY A 1 101 ? -5.887 -4.806 12.542 1.00 81.62 101 GLY A CA 1
ATOM 747 C C . GLY A 1 101 ? -5.864 -5.451 11.157 1.00 81.62 101 GLY A C 1
ATOM 748 O O . GLY A 1 101 ? -5.602 -6.648 11.076 1.00 81.62 101 GLY A O 1
ATOM 749 N N . LEU A 1 102 ? -6.067 -4.683 10.083 1.00 85.12 102 LEU A N 1
ATOM 750 C CA . LEU A 1 102 ? -6.045 -5.213 8.723 1.00 85.12 102 LEU A CA 1
ATOM 751 C C . LEU A 1 102 ? -4.596 -5.378 8.218 1.00 85.12 102 LEU A C 1
ATOM 753 O O . LEU A 1 102 ? -3.747 -4.510 8.469 1.00 85.12 102 LEU A O 1
ATOM 757 N N . PRO A 1 103 ? -4.272 -6.477 7.516 1.00 86.56 103 PRO A N 1
ATOM 758 C CA . PRO A 1 103 ? -2.935 -6.694 6.984 1.00 86.56 103 PRO A CA 1
ATOM 759 C C . PRO A 1 103 ? -2.654 -5.769 5.796 1.00 86.56 103 PRO A C 1
ATOM 761 O O . PRO A 1 103 ? -3.360 -5.806 4.793 1.00 86.56 103 PRO A O 1
ATOM 764 N N . ALA A 1 104 ? -1.586 -4.975 5.886 1.00 89.81 104 ALA A N 1
ATOM 765 C CA . ALA A 1 104 ? -1.098 -4.157 4.779 1.00 89.81 104 ALA A CA 1
ATOM 766 C C . ALA A 1 104 ? 0.422 -3.988 4.809 1.00 89.81 104 ALA A C 1
ATOM 768 O O . ALA A 1 104 ? 1.049 -4.039 5.872 1.00 89.81 104 ALA A O 1
ATOM 769 N N . ARG A 1 105 ? 1.000 -3.746 3.635 1.00 90.88 105 ARG A N 1
ATOM 770 C CA . ARG A 1 105 ? 2.428 -3.572 3.392 1.00 90.88 105 ARG A CA 1
ATOM 771 C C . ARG A 1 105 ? 2.709 -2.480 2.386 1.00 90.88 105 ARG A C 1
ATOM 773 O O . ARG A 1 105 ? 1.893 -2.219 1.518 1.00 90.88 105 ARG A O 1
ATOM 780 N N . VAL A 1 106 ? 3.878 -1.861 2.497 1.00 92.69 106 VAL A N 1
ATOM 781 C CA . VAL A 1 106 ? 4.400 -0.995 1.434 1.00 92.69 106 VAL A CA 1
ATOM 782 C C . VAL A 1 106 ? 5.168 -1.869 0.455 1.00 92.69 106 VAL A C 1
ATOM 784 O O . VAL A 1 106 ? 6.009 -2.659 0.895 1.00 92.69 106 VAL A O 1
ATOM 787 N N . ALA A 1 107 ? 4.882 -1.718 -0.832 1.00 92.88 107 ALA A N 1
ATOM 788 C CA . ALA A 1 107 ? 5.632 -2.307 -1.930 1.00 92.88 107 ALA A CA 1
ATOM 789 C C . ALA A 1 107 ? 6.101 -1.206 -2.882 1.00 92.88 107 ALA A C 1
ATOM 791 O O . ALA A 1 107 ? 5.551 -0.105 -2.884 1.00 92.88 107 ALA A O 1
ATOM 792 N N . GLY A 1 108 ? 7.146 -1.469 -3.650 1.00 91.69 108 GLY A N 1
ATOM 793 C CA . GLY A 1 108 ? 7.692 -0.479 -4.564 1.00 91.69 108 GLY A CA 1
ATOM 794 C C . GLY A 1 108 ? 8.873 -1.002 -5.354 1.00 91.69 108 GLY A C 1
ATOM 795 O O . GLY A 1 108 ? 9.413 -2.075 -5.061 1.00 91.69 108 GLY A O 1
ATOM 796 N N . CYS A 1 109 ? 9.282 -0.223 -6.348 1.00 86.94 109 CYS A N 1
ATOM 797 C CA . CYS A 1 109 ? 10.603 -0.387 -6.927 1.00 86.94 109 CYS A CA 1
ATOM 798 C C . CYS A 1 109 ? 11.606 0.452 -6.132 1.00 86.94 109 CYS A C 1
ATOM 800 O O . CYS A 1 109 ? 11.309 1.571 -5.715 1.00 86.94 109 CYS A O 1
ATOM 802 N N . SER A 1 110 ? 12.808 -0.084 -5.917 1.00 75.19 110 SER A N 1
ATOM 803 C CA . SER A 1 110 ? 13.943 0.749 -5.508 1.00 75.19 110 SER A CA 1
ATOM 804 C C . SER A 1 110 ? 14.268 1.760 -6.614 1.00 75.19 110 SER A C 1
ATOM 806 O O . SER A 1 110 ? 13.680 1.692 -7.694 1.00 75.19 110 SER A O 1
ATOM 808 N N . GLN A 1 111 ? 15.224 2.663 -6.364 1.00 66.19 111 GLN A N 1
ATOM 809 C CA . GLN A 1 111 ? 15.698 3.779 -7.216 1.00 66.19 111 GLN A CA 1
ATOM 810 C C . GLN A 1 111 ? 16.217 3.410 -8.638 1.00 66.19 111 GLN A C 1
ATOM 812 O O . GLN A 1 111 ? 17.034 4.102 -9.233 1.00 66.19 111 GLN A O 1
ATOM 817 N N . SER A 1 112 ? 15.765 2.277 -9.160 1.00 54.19 112 SER A N 1
ATOM 818 C CA . SER A 1 112 ? 15.946 1.665 -10.470 1.00 54.19 112 SER A CA 1
ATOM 819 C C . SER A 1 112 ? 15.404 2.424 -11.669 1.00 54.19 112 SER A C 1
ATOM 821 O O . SER A 1 112 ? 15.858 2.172 -12.787 1.00 54.19 112 SER A O 1
ATOM 823 N N . ILE A 1 113 ? 14.435 3.318 -11.478 1.00 62.28 113 ILE A N 1
ATOM 824 C CA . ILE A 1 113 ? 13.943 4.160 -12.565 1.00 62.28 113 ILE A CA 1
ATOM 825 C C . ILE A 1 113 ? 14.755 5.458 -12.524 1.00 62.28 113 ILE A C 1
ATOM 827 O O . ILE A 1 113 ? 14.830 6.107 -11.477 1.00 62.28 113 ILE A O 1
ATOM 831 N N . PRO A 1 114 ? 15.353 5.873 -13.650 1.00 60.91 114 PRO A N 1
ATOM 832 C CA . PRO A 1 114 ? 15.793 7.24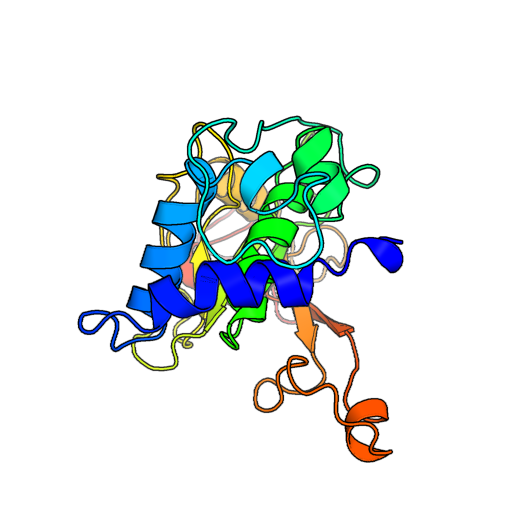9 -13.802 1.00 60.91 114 PRO A CA 1
ATOM 833 C C . PRO A 1 114 ? 14.639 8.205 -13.456 1.00 60.91 114 PRO A C 1
ATOM 835 O O . PRO A 1 114 ? 13.555 8.086 -14.020 1.00 60.91 114 PRO A O 1
ATOM 838 N N . ASP A 1 115 ? 14.893 9.134 -12.536 1.00 61.78 115 ASP A N 1
ATOM 839 C CA . ASP A 1 115 ? 14.004 10.236 -12.142 1.00 61.78 115 ASP A CA 1
ATOM 840 C C . ASP A 1 115 ? 12.780 9.918 -11.245 1.00 61.78 115 ASP A C 1
ATOM 842 O O . ASP A 1 115 ? 12.047 10.859 -10.938 1.00 61.78 115 ASP A O 1
ATOM 846 N N . ASP A 1 116 ? 12.549 8.679 -10.768 1.00 64.75 116 ASP A N 1
ATOM 847 C CA . ASP A 1 116 ? 11.499 8.405 -9.751 1.00 64.75 116 ASP A CA 1
ATOM 848 C C . ASP A 1 116 ? 11.655 7.031 -9.052 1.00 64.75 116 ASP A C 1
ATOM 850 O O . ASP A 1 116 ? 12.009 6.044 -9.679 1.00 64.75 116 ASP A O 1
ATOM 854 N N . ASP A 1 117 ? 11.352 6.896 -7.763 1.00 78.69 117 ASP A N 1
ATOM 855 C CA . ASP A 1 117 ? 11.230 5.604 -7.072 1.00 78.69 117 ASP A CA 1
ATOM 856 C C . ASP A 1 117 ? 9.795 5.405 -6.570 1.00 78.69 117 ASP A C 1
ATOM 858 O O . ASP A 1 117 ? 9.358 5.968 -5.567 1.00 78.69 117 ASP A O 1
ATOM 862 N N . HIS A 1 118 ? 9.000 4.593 -7.270 1.00 89.75 118 HIS A N 1
ATOM 863 C CA . HIS A 1 118 ? 7.567 4.532 -6.976 1.00 89.75 118 HIS A CA 1
ATOM 864 C C . HIS A 1 118 ? 7.198 3.456 -5.950 1.00 89.75 118 HIS A C 1
ATOM 866 O O . HIS A 1 118 ? 7.640 2.308 -6.019 1.00 89.75 118 HIS A O 1
ATOM 872 N N . HIS A 1 119 ? 6.328 3.842 -5.015 1.00 91.50 119 HIS A N 1
ATOM 873 C CA . HIS A 1 119 ? 5.865 3.025 -3.897 1.00 91.50 119 HIS A CA 1
ATOM 874 C C . HIS A 1 119 ? 4.339 3.095 -3.758 1.00 91.50 119 HIS A C 1
ATOM 876 O O . HIS A 1 119 ? 3.736 4.158 -3.901 1.00 91.50 119 HIS A O 1
ATOM 882 N N . TRP A 1 120 ? 3.727 1.972 -3.399 1.00 93.81 120 TRP A N 1
ATOM 883 C CA . TRP A 1 120 ? 2.290 1.801 -3.184 1.00 93.81 120 TRP A CA 1
ATOM 884 C C . TRP A 1 120 ? 2.037 0.873 -1.987 1.00 93.81 120 TRP A C 1
ATOM 886 O O . TRP A 1 120 ? 2.957 0.468 -1.269 1.00 93.81 120 TRP A O 1
ATOM 896 N N . VAL A 1 121 ? 0.770 0.562 -1.732 1.00 94.44 121 VAL A N 1
ATOM 897 C CA . VAL A 1 121 ? 0.338 -0.329 -0.657 1.00 94.44 121 VAL A CA 1
ATOM 898 C C . VAL A 1 121 ? -0.202 -1.623 -1.242 1.00 94.44 121 VAL A C 1
ATOM 900 O O . VAL A 1 121 ? -0.973 -1.600 -2.198 1.00 94.44 121 VAL A O 1
ATOM 903 N N . GLU A 1 122 ? 0.169 -2.748 -0.641 1.00 93.81 122 GLU A N 1
ATOM 904 C CA . GLU A 1 122 ? -0.573 -3.995 -0.786 1.00 93.81 122 GLU A CA 1
ATOM 905 C C . GLU A 1 122 ? -1.338 -4.293 0.507 1.00 93.81 122 GLU A C 1
ATOM 907 O O . GLU A 1 122 ? -0.822 -4.054 1.600 1.00 93.81 122 GLU A O 1
ATOM 912 N N . PHE A 1 123 ? -2.548 -4.830 0.418 1.00 91.25 123 PHE A N 1
ATOM 913 C CA . PHE A 1 123 ? -3.328 -5.284 1.571 1.00 91.25 123 PHE A CA 1
ATOM 914 C C . PHE A 1 123 ? -3.871 -6.683 1.324 1.00 91.25 123 PHE A C 1
ATOM 916 O O . PHE A 1 123 ? -4.086 -7.076 0.183 1.00 91.25 123 PHE A O 1
ATOM 923 N N . TRP A 1 124 ? -4.047 -7.447 2.393 1.00 89.31 124 TRP A N 1
ATOM 924 C CA . TRP A 1 124 ? -4.502 -8.827 2.295 1.00 89.31 124 TRP A CA 1
ATOM 925 C C . TRP A 1 124 ? -5.967 -8.929 2.688 1.00 89.31 124 TRP A C 1
ATOM 927 O O . TRP A 1 124 ? -6.315 -8.559 3.810 1.00 89.31 124 TRP A O 1
ATOM 937 N N . ASP A 1 125 ? -6.798 -9.466 1.797 1.00 81.69 125 ASP A N 1
ATOM 938 C CA . ASP A 1 125 ? -8.233 -9.654 2.049 1.00 81.69 125 ASP A CA 1
ATOM 939 C C . ASP A 1 125 ? -8.579 -11.090 2.471 1.00 81.69 125 ASP A C 1
ATOM 941 O O . ASP A 1 125 ? -9.514 -11.315 3.231 1.00 81.69 125 ASP A O 1
ATOM 945 N N . GLY A 1 126 ? -7.799 -12.087 2.041 1.00 78.00 126 GLY A N 1
ATOM 946 C CA . GLY A 1 126 ? -8.059 -13.508 2.322 1.00 78.00 126 GLY A CA 1
ATOM 947 C C . GLY A 1 126 ? -9.362 -14.059 1.719 1.00 78.00 126 GLY A C 1
ATOM 948 O O . GLY A 1 126 ? -9.663 -15.234 1.928 1.00 78.00 126 GLY A O 1
ATOM 949 N N . GLY A 1 127 ? -10.124 -13.217 1.015 1.00 83.50 127 GLY A N 1
ATOM 950 C CA . GLY A 1 127 ? -11.350 -13.542 0.299 1.00 83.50 127 GLY A CA 1
ATOM 951 C C . GLY A 1 127 ? -11.079 -13.700 -1.191 1.00 83.50 127 GLY A C 1
ATOM 952 O O . GLY A 1 127 ? -10.837 -14.813 -1.657 1.00 83.50 127 GLY A O 1
ATOM 953 N N . ASP A 1 128 ? -11.107 -12.590 -1.926 1.00 86.25 128 ASP A N 1
ATOM 954 C CA . ASP A 1 128 ? -10.902 -12.603 -3.374 1.00 86.25 128 ASP A CA 1
ATOM 955 C C . ASP A 1 128 ? -9.415 -12.683 -3.747 1.00 86.25 128 ASP A C 1
ATOM 957 O O . ASP A 1 128 ? -8.528 -12.259 -3.005 1.00 86.25 128 ASP A O 1
ATOM 961 N N . ALA A 1 129 ? -9.133 -13.273 -4.911 1.00 90.12 129 ALA A N 1
ATOM 962 C CA . ALA A 1 129 ? -7.779 -13.305 -5.446 1.00 90.12 129 ALA A CA 1
ATOM 963 C C . ALA A 1 129 ? -7.410 -11.924 -6.004 1.00 90.12 129 ALA A C 1
ATOM 965 O O . ALA A 1 129 ? -8.125 -11.370 -6.842 1.00 90.12 129 ALA A O 1
ATOM 966 N N . GLY A 1 130 ? -6.270 -11.402 -5.565 1.00 91.19 130 GLY A N 1
ATOM 967 C CA . GLY A 1 130 ? -5.653 -10.205 -6.108 1.00 91.19 130 GLY A CA 1
ATOM 968 C C . GLY A 1 130 ? -4.932 -10.465 -7.439 1.00 91.19 130 GLY A C 1
ATOM 969 O O . GLY A 1 130 ? -4.934 -11.582 -7.972 1.00 91.19 130 GLY A O 1
ATOM 970 N N . PRO A 1 131 ? -4.254 -9.445 -7.990 1.00 91.25 131 PRO A N 1
ATOM 971 C CA . PRO A 1 131 ? -3.633 -9.503 -9.315 1.00 91.25 131 PRO A CA 1
ATOM 972 C C . PRO A 1 131 ? -2.502 -10.534 -9.433 1.00 91.25 131 PRO A C 1
ATOM 974 O O . PRO A 1 131 ? -2.122 -10.899 -10.542 1.00 91.25 131 PRO A O 1
ATOM 977 N N . PHE A 1 132 ? -1.969 -11.020 -8.311 1.00 89.50 132 PHE A N 1
ATOM 978 C CA . PHE A 1 132 ? -0.858 -11.973 -8.276 1.00 89.50 132 PHE A CA 1
ATOM 979 C C . PHE A 1 132 ? -1.307 -13.434 -8.127 1.00 89.50 132 PHE A C 1
ATOM 981 O O . PHE A 1 132 ? -0.467 -14.319 -7.970 1.00 89.50 132 PHE A O 1
ATOM 988 N N . GLY A 1 133 ? -2.619 -13.701 -8.125 1.00 87.06 133 GLY A N 1
ATOM 989 C CA . GLY A 1 133 ? -3.172 -15.033 -7.850 1.00 87.06 133 GLY A CA 1
ATOM 990 C C . GLY A 1 133 ? -3.059 -15.471 -6.382 1.00 87.06 133 GLY A C 1
ATOM 991 O O . GLY A 1 133 ? -3.440 -16.592 -6.048 1.00 87.06 133 GLY A O 1
ATOM 992 N N . ASP A 1 134 ? -2.546 -14.597 -5.515 1.00 88.69 134 ASP A N 1
ATOM 993 C CA . ASP A 1 134 ? -2.649 -14.674 -4.059 1.00 88.69 134 ASP A CA 1
ATOM 994 C C . ASP A 1 134 ? -3.749 -13.710 -3.565 1.00 88.69 134 ASP A C 1
ATOM 996 O O . ASP A 1 134 ? -4.508 -13.173 -4.366 1.00 88.69 134 ASP A O 1
ATOM 1000 N N . TYR A 1 135 ? -3.874 -13.504 -2.254 1.00 89.50 135 TYR A N 1
ATOM 1001 C CA . TYR A 1 135 ? -4.902 -12.626 -1.674 1.00 89.50 135 TYR A CA 1
ATOM 1002 C C . TYR A 1 135 ? -4.385 -11.208 -1.376 1.00 89.50 135 TYR A C 1
ATOM 1004 O O . TYR A 1 135 ? -4.955 -10.513 -0.530 1.00 89.50 135 TYR A O 1
ATOM 1012 N N . TRP A 1 136 ? -3.270 -10.795 -1.998 1.00 91.69 136 TRP A N 1
ATOM 1013 C CA . TRP A 1 136 ? -2.747 -9.434 -1.890 1.00 91.69 136 TRP A CA 1
ATOM 1014 C C . TRP A 1 136 ? -3.307 -8.553 -3.001 1.00 91.69 136 TRP A C 1
ATOM 1016 O O . TRP A 1 136 ? -3.063 -8.794 -4.180 1.00 91.69 136 TRP A O 1
ATOM 1026 N N . HIS A 1 137 ? -3.976 -7.483 -2.602 1.00 93.62 137 HIS A N 1
ATOM 1027 C CA . HIS A 1 137 ? -4.521 -6.448 -3.471 1.00 93.62 137 HIS A CA 1
ATOM 1028 C C . HIS A 1 137 ? -3.636 -5.209 -3.446 1.00 93.62 137 HIS A C 1
ATOM 1030 O O . HIS A 1 137 ? -2.992 -4.935 -2.434 1.00 93.62 137 HIS A O 1
ATOM 1036 N N . THR A 1 138 ? -3.617 -4.430 -4.524 1.00 94.50 138 THR A N 1
ATOM 1037 C CA . THR A 1 138 ? -2.763 -3.239 -4.655 1.00 94.50 138 THR A CA 1
ATOM 1038 C C . THR A 1 138 ? -3.562 -1.946 -4.669 1.00 94.50 138 THR A C 1
ATOM 1040 O O . THR A 1 138 ? -4.602 -1.859 -5.327 1.00 94.50 138 THR A O 1
ATOM 1043 N N . LYS A 1 139 ? -3.033 -0.916 -4.002 1.00 93.56 139 LYS A N 1
ATOM 1044 C CA . LYS A 1 139 ? -3.560 0.446 -4.040 1.00 93.56 139 LYS A CA 1
ATOM 1045 C C . LYS A 1 139 ? -2.458 1.485 -3.894 1.00 93.56 139 LYS A C 1
ATOM 1047 O O . LYS A 1 139 ? -1.576 1.383 -3.046 1.00 93.56 139 LYS A O 1
ATOM 1052 N N . GLU A 1 140 ? -2.558 2.536 -4.692 1.00 91.62 140 GLU A N 1
ATOM 1053 C CA . GLU A 1 140 ? -1.740 3.737 -4.547 1.00 91.62 140 GLU A CA 1
ATOM 1054 C C . GLU A 1 140 ? -1.874 4.413 -3.169 1.00 91.62 140 GLU A C 1
ATOM 1056 O O . GLU A 1 140 ? -2.917 4.335 -2.517 1.00 91.62 140 GLU A O 1
ATOM 1061 N N . GLY A 1 141 ? -0.828 5.129 -2.743 1.00 87.38 141 GLY A N 1
ATOM 1062 C CA . GLY A 1 141 ? -0.836 5.895 -1.492 1.00 87.38 141 GLY A CA 1
ATOM 1063 C C . GLY A 1 141 ? -1.925 6.979 -1.432 1.00 87.38 141 GLY A C 1
ATOM 1064 O O . GLY A 1 141 ? -2.511 7.376 -2.442 1.00 87.38 141 GLY A O 1
ATOM 1065 N N . VAL A 1 142 ? -2.192 7.496 -0.229 1.00 78.62 142 VAL A N 1
ATOM 1066 C CA . VAL A 1 142 ? -3.250 8.499 -0.007 1.00 78.62 142 VAL A CA 1
ATOM 1067 C C . VAL A 1 142 ? -2.731 9.931 -0.151 1.00 78.62 142 VAL A C 1
ATOM 1069 O O . VAL A 1 142 ? -2.011 10.443 0.703 1.00 78.62 142 VAL A O 1
ATOM 1072 N N . SER A 1 143 ? -3.115 10.600 -1.236 1.00 78.94 143 SER A N 1
ATOM 1073 C CA . SER A 1 143 ? -2.896 12.036 -1.442 1.00 78.94 143 SER A CA 1
ATOM 1074 C C . SER A 1 143 ? -3.987 12.661 -2.312 1.00 78.94 143 SER A C 1
ATOM 1076 O O . SER A 1 143 ? -4.703 11.973 -3.049 1.00 78.94 143 SER A O 1
ATOM 1078 N N . VAL A 1 144 ? -4.121 13.987 -2.234 1.00 72.75 144 VAL A N 1
ATOM 1079 C CA . VAL A 1 144 ? -4.987 14.765 -3.134 1.00 72.75 144 VAL A CA 1
ATOM 1080 C C . VAL A 1 144 ? -4.621 14.481 -4.584 1.00 72.75 144 VAL A C 1
ATOM 1082 O O . VAL A 1 144 ? -3.450 14.528 -4.951 1.00 72.75 144 VAL A O 1
ATOM 1085 N N . GLY A 1 145 ? -5.633 14.218 -5.410 1.00 71.06 145 GLY A N 1
ATOM 1086 C CA . GLY A 1 145 ? -5.457 13.890 -6.827 1.00 71.06 145 GLY A CA 1
ATOM 1087 C C . GLY A 1 145 ? -5.162 12.413 -7.099 1.00 71.06 145 GLY A C 1
ATOM 1088 O O . GLY A 1 145 ? -5.331 11.982 -8.233 1.00 71.06 145 GLY A O 1
ATOM 1089 N N . ASN A 1 146 ? -4.814 11.625 -6.073 1.00 71.50 146 ASN A N 1
ATOM 1090 C CA . ASN A 1 146 ? -4.549 10.185 -6.192 1.00 71.50 146 ASN A CA 1
ATOM 1091 C C . ASN A 1 146 ? -5.563 9.303 -5.436 1.00 71.50 146 ASN A C 1
ATOM 1093 O O . ASN A 1 146 ? -5.474 8.076 -5.458 1.00 71.50 146 ASN A O 1
ATOM 1097 N N . ALA A 1 147 ? -6.561 9.912 -4.785 1.00 67.75 147 ALA A N 1
ATOM 1098 C CA . ALA A 1 147 ? -7.619 9.197 -4.065 1.00 67.75 147 ALA A CA 1
ATOM 1099 C C . ALA A 1 147 ? -8.264 8.090 -4.928 1.00 67.75 147 ALA A C 1
ATOM 1101 O O . ALA A 1 147 ? -8.404 6.952 -4.481 1.00 67.75 147 ALA A O 1
ATOM 1102 N N . GLY A 1 148 ? -8.543 8.400 -6.199 1.00 68.00 148 GLY A N 1
ATOM 1103 C CA . GLY A 1 148 ? -9.109 7.475 -7.185 1.00 68.00 148 GLY A CA 1
ATOM 1104 C C . GLY A 1 148 ? -8.097 6.626 -7.962 1.00 68.00 148 GLY A C 1
ATOM 1105 O O . GLY A 1 148 ? -8.479 6.045 -8.973 1.00 68.00 148 GLY A O 1
ATOM 1106 N N . GLY A 1 149 ? -6.820 6.574 -7.552 1.00 80.44 149 GLY A N 1
ATOM 1107 C CA . GLY A 1 149 ? -5.821 5.710 -8.195 1.00 80.44 149 GLY A CA 1
ATOM 1108 C C . GLY A 1 149 ? -6.285 4.243 -8.248 1.00 80.44 149 GLY A C 1
ATOM 1109 O O . GLY A 1 149 ? -7.074 3.847 -7.384 1.00 80.44 149 GLY A O 1
ATOM 1110 N N . PRO A 1 150 ? -5.820 3.454 -9.231 1.00 88.88 150 PRO A N 1
ATOM 1111 C CA . PRO A 1 150 ? -6.381 2.140 -9.538 1.00 88.88 150 PRO A CA 1
ATOM 1112 C C . PRO A 1 150 ? -6.284 1.156 -8.364 1.00 88.88 150 PRO A C 1
ATOM 1114 O O . PRO A 1 150 ? -5.334 1.198 -7.580 1.00 88.88 150 PRO A O 1
ATOM 1117 N N . TRP A 1 151 ? -7.274 0.266 -8.281 1.00 92.44 151 TRP A N 1
ATOM 1118 C CA . TRP A 1 151 ? -7.231 -0.956 -7.476 1.00 92.44 151 TRP A CA 1
ATOM 1119 C C . TRP A 1 151 ? -6.811 -2.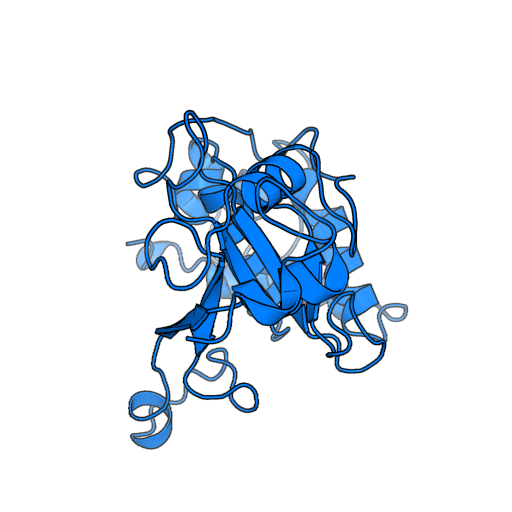109 -8.382 1.00 92.44 151 TRP A C 1
ATOM 1121 O O . TRP A 1 151 ? -7.315 -2.205 -9.501 1.00 92.44 151 TRP A O 1
ATOM 1131 N N . ASP A 1 152 ? -5.889 -2.948 -7.911 1.00 94.00 152 ASP A N 1
ATOM 1132 C CA . ASP A 1 152 ? -5.451 -4.176 -8.601 1.00 94.00 152 ASP A CA 1
ATOM 1133 C C . ASP A 1 152 ? -5.022 -3.995 -10.064 1.00 94.00 152 ASP A C 1
ATOM 1135 O O . ASP A 1 152 ? -5.078 -4.915 -10.881 1.00 94.00 152 ASP A O 1
ATOM 1139 N N . ALA A 1 153 ? -4.549 -2.797 -10.397 1.00 92.56 153 ALA A N 1
ATOM 1140 C CA . ALA A 1 153 ? -4.038 -2.461 -11.712 1.00 92.56 153 ALA A CA 1
ATOM 1141 C C . ALA A 1 153 ? -2.891 -1.449 -11.595 1.00 92.56 153 ALA A C 1
ATOM 1143 O O . ALA A 1 153 ? -2.900 -0.602 -10.694 1.00 92.56 153 ALA A O 1
ATOM 1144 N N . PRO A 1 154 ? -1.911 -1.494 -12.515 1.00 89.56 154 PRO A N 1
ATOM 1145 C CA . PRO A 1 154 ? -0.771 -0.600 -12.459 1.00 89.56 154 PRO A CA 1
ATOM 1146 C C . PRO A 1 154 ? -1.187 0.840 -12.761 1.00 89.56 154 PRO A C 1
ATOM 1148 O O . PRO A 1 154 ? -1.799 1.138 -13.789 1.00 89.56 154 PRO A O 1
ATOM 1151 N N . SER A 1 155 ? -0.797 1.755 -11.879 1.00 89.31 155 SER A N 1
ATOM 1152 C CA . SER A 1 155 ? -0.801 3.186 -12.172 1.00 89.31 155 SER A CA 1
ATOM 1153 C C . SER A 1 155 ? 0.271 3.534 -13.213 1.00 89.31 155 SER A C 1
ATOM 1155 O O . SER A 1 155 ? 1.161 2.734 -13.508 1.00 89.31 155 SER A O 1
ATOM 1157 N N . ALA A 1 156 ? 0.224 4.751 -13.762 1.00 87.50 156 ALA A N 1
ATOM 1158 C CA . ALA A 1 156 ? 1.270 5.242 -14.660 1.00 87.50 156 ALA A CA 1
ATOM 1159 C C . ALA A 1 156 ? 2.696 5.148 -14.060 1.00 87.50 156 ALA A C 1
ATOM 1161 O O . ALA A 1 156 ? 3.560 4.570 -14.723 1.00 87.50 156 ALA A O 1
ATOM 1162 N N . PRO A 1 157 ? 2.968 5.627 -12.827 1.00 87.00 157 PRO A N 1
ATOM 1163 C CA . PRO A 1 157 ? 4.302 5.493 -12.236 1.00 87.00 157 PRO A CA 1
ATOM 1164 C C . PRO A 1 157 ? 4.676 4.033 -11.926 1.00 87.00 157 PRO A C 1
ATOM 1166 O O . PRO A 1 157 ? 5.816 3.630 -12.156 1.00 87.00 157 PRO A O 1
ATOM 1169 N N . MET A 1 158 ? 3.718 3.186 -11.529 1.00 88.94 158 MET A N 1
ATOM 1170 C CA . MET A 1 158 ? 3.968 1.749 -11.358 1.00 88.94 158 MET A CA 1
ATOM 1171 C C . MET A 1 158 ? 4.330 1.062 -12.683 1.00 88.94 158 MET A C 1
ATOM 1173 O O . MET A 1 158 ? 5.248 0.247 -12.736 1.00 88.94 158 MET A O 1
ATOM 1177 N N . ALA A 1 159 ? 3.659 1.415 -13.781 1.00 88.12 159 ALA A N 1
ATOM 1178 C CA . ALA A 1 159 ? 4.006 0.924 -15.110 1.00 88.12 159 ALA A CA 1
ATOM 1179 C C . ALA A 1 159 ? 5.420 1.362 -15.535 1.00 88.12 159 ALA A C 1
ATOM 1181 O O . ALA A 1 159 ? 6.099 0.603 -16.231 1.00 88.12 159 ALA A O 1
ATOM 1182 N N . GLY A 1 160 ? 5.864 2.545 -15.093 1.00 86.69 160 GLY A N 1
ATOM 1183 C CA . GLY A 1 160 ? 7.248 3.007 -15.201 1.00 86.69 160 GLY A CA 1
ATOM 1184 C C . GLY A 1 160 ? 8.215 2.087 -14.451 1.00 86.69 160 GLY A C 1
ATOM 1185 O O . GLY A 1 160 ? 9.103 1.517 -15.087 1.00 86.69 160 GLY A O 1
ATOM 1186 N N . CYS A 1 161 ? 7.981 1.829 -13.154 1.00 87.25 161 CYS A N 1
ATOM 1187 C CA . CYS A 1 161 ? 8.765 0.856 -12.365 1.00 87.25 161 CYS A CA 1
ATOM 1188 C C . CYS A 1 161 ? 8.910 -0.464 -13.108 1.00 87.25 161 CYS A C 1
ATOM 1190 O O . CYS A 1 161 ? 10.019 -0.953 -13.318 1.00 87.25 161 CYS A O 1
ATOM 1192 N N . LEU A 1 162 ? 7.783 -1.026 -13.546 1.00 87.69 162 LEU A N 1
ATOM 1193 C CA . LEU A 1 162 ? 7.753 -2.341 -14.169 1.00 87.69 162 LEU A CA 1
ATOM 1194 C C . LEU A 1 162 ? 8.635 -2.409 -15.413 1.00 87.69 162 LEU A C 1
ATOM 1196 O O . LEU A 1 162 ? 9.285 -3.429 -15.608 1.00 87.69 162 LEU A O 1
ATOM 1200 N N . SER A 1 163 ? 8.734 -1.346 -16.222 1.00 86.75 163 SER A N 1
ATOM 1201 C CA . SER A 1 163 ? 9.622 -1.343 -17.398 1.00 86.75 163 SER A CA 1
ATOM 1202 C C . SER A 1 163 ? 11.121 -1.374 -17.083 1.00 86.75 163 SER A C 1
AT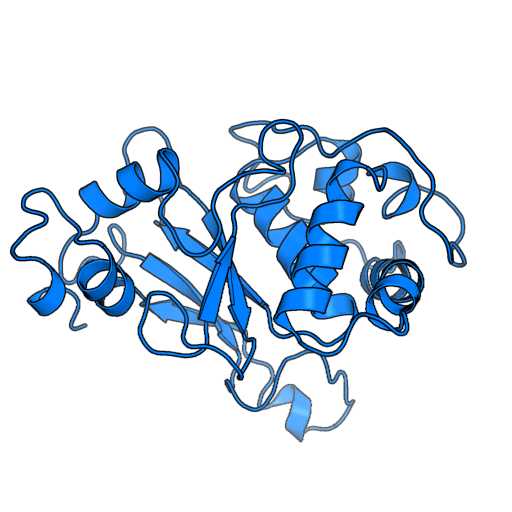OM 1204 O O . SER A 1 163 ? 11.899 -1.759 -17.955 1.00 86.75 163 SER A O 1
ATOM 1206 N N . HIS A 1 164 ? 11.528 -1.021 -15.862 1.00 85.19 164 HIS A N 1
ATOM 1207 C CA . HIS A 1 164 ? 12.935 -0.978 -15.455 1.00 85.19 164 HIS A CA 1
ATOM 1208 C C . HIS A 1 164 ? 13.382 -2.178 -14.618 1.00 85.19 164 HIS A C 1
ATOM 1210 O O . HIS A 1 164 ? 14.579 -2.327 -14.380 1.00 85.19 164 HIS A O 1
ATOM 1216 N N . VAL A 1 165 ? 12.459 -3.059 -14.223 1.00 84.81 165 VAL A N 1
ATOM 1217 C CA . VAL A 1 165 ? 12.781 -4.289 -13.488 1.00 84.81 165 VAL A CA 1
ATOM 1218 C C . VAL A 1 165 ? 13.699 -5.198 -14.317 1.00 84.81 165 VAL A C 1
ATOM 1220 O O . VAL A 1 165 ? 13.448 -5.457 -15.497 1.00 84.81 165 VAL A O 1
ATOM 1223 N N . GLN A 1 166 ? 14.761 -5.697 -13.686 1.00 80.94 166 GLN A N 1
ATOM 1224 C CA . GLN A 1 166 ? 15.772 -6.568 -14.274 1.00 80.94 166 GLN A CA 1
ATOM 1225 C C . GLN A 1 166 ? 15.969 -7.829 -13.434 1.00 80.94 166 GLN A C 1
ATOM 1227 O O . GLN A 1 166 ? 16.101 -7.792 -12.212 1.00 80.94 166 GLN A O 1
ATOM 1232 N N . ALA A 1 167 ? 16.069 -8.947 -14.144 1.00 75.88 167 ALA A N 1
ATOM 1233 C CA . ALA A 1 167 ? 16.398 -10.261 -13.616 1.00 75.88 167 ALA A CA 1
ATOM 1234 C C . ALA A 1 167 ? 17.612 -10.233 -12.673 1.00 75.88 167 ALA A C 1
ATOM 1236 O O . ALA A 1 167 ? 18.681 -9.772 -13.075 1.00 75.88 167 ALA A O 1
ATOM 1237 N N . GLY A 1 168 ? 17.473 -10.760 -11.453 1.00 75.19 168 GLY A N 1
ATOM 1238 C CA . GLY A 1 168 ? 18.594 -10.932 -10.518 1.00 75.19 168 GLY A CA 1
ATOM 1239 C C . GLY A 1 168 ? 19.269 -9.638 -10.044 1.00 75.19 168 GLY A C 1
ATOM 1240 O O . GLY A 1 168 ? 20.374 -9.696 -9.511 1.00 75.19 168 GLY A O 1
ATOM 1241 N N . SER A 1 169 ? 18.649 -8.474 -10.257 1.00 80.75 169 SER A N 1
ATOM 1242 C CA . SER A 1 169 ? 19.172 -7.196 -9.780 1.00 80.75 169 SER A CA 1
ATOM 1243 C C . SER A 1 169 ? 18.558 -6.829 -8.436 1.00 80.75 169 SER A C 1
ATOM 1245 O O . SER A 1 169 ? 17.358 -6.612 -8.363 1.00 80.75 169 SER A O 1
ATOM 1247 N N . ASP A 1 170 ? 19.367 -6.642 -7.395 1.00 78.44 170 ASP A N 1
ATOM 1248 C CA . ASP A 1 170 ? 18.861 -6.140 -6.104 1.00 78.44 170 ASP A CA 1
ATOM 1249 C C . ASP A 1 170 ? 18.417 -4.669 -6.169 1.00 78.44 170 ASP A C 1
ATOM 1251 O O . ASP A 1 170 ? 17.613 -4.217 -5.353 1.00 78.44 170 ASP A O 1
ATOM 1255 N N . LEU A 1 171 ? 18.943 -3.920 -7.146 1.00 80.06 171 LEU A N 1
ATOM 1256 C CA . LEU A 1 171 ? 18.639 -2.505 -7.359 1.00 80.06 171 LEU A CA 1
ATOM 1257 C C . LEU A 1 171 ? 17.459 -2.297 -8.301 1.00 80.06 171 LEU A C 1
ATOM 1259 O O . LEU A 1 171 ? 16.686 -1.378 -8.067 1.00 80.06 171 LEU A O 1
ATOM 1263 N N . ASN A 1 172 ? 17.321 -3.125 -9.338 1.00 83.44 172 ASN A N 1
ATOM 1264 C CA . ASN A 1 172 ? 16.276 -3.037 -10.358 1.00 83.44 172 ASN A CA 1
ATOM 1265 C C . ASN A 1 172 ? 15.225 -4.123 -10.149 1.00 83.44 172 ASN A C 1
ATOM 1267 O O . ASN A 1 172 ? 14.972 -4.938 -11.029 1.00 83.44 172 ASN A O 1
ATOM 1271 N N . THR A 1 173 ? 14.628 -4.151 -8.964 1.00 86.19 173 THR A N 1
ATOM 1272 C CA . THR A 1 173 ? 13.632 -5.155 -8.590 1.00 86.19 173 THR A CA 1
ATOM 1273 C C . THR A 1 173 ? 12.500 -4.530 -7.785 1.00 86.19 173 THR A C 1
ATOM 1275 O O . THR A 1 173 ? 12.496 -3.334 -7.487 1.00 86.19 173 THR A O 1
ATOM 1278 N N . LEU A 1 174 ? 11.510 -5.358 -7.471 1.00 89.38 174 LEU A N 1
ATOM 1279 C CA . LEU A 1 174 ? 10.357 -5.000 -6.671 1.00 89.38 174 LEU A CA 1
ATOM 1280 C C . LEU A 1 174 ? 10.477 -5.614 -5.293 1.00 89.38 174 LEU A C 1
ATOM 1282 O O . LEU A 1 174 ? 10.635 -6.826 -5.149 1.00 89.38 174 LEU A O 1
ATOM 1286 N N . TRP A 1 175 ? 10.329 -4.767 -4.288 1.00 89.12 175 TRP A N 1
ATOM 1287 C CA . TRP A 1 175 ? 10.355 -5.166 -2.897 1.00 89.12 175 TRP A CA 1
ATOM 1288 C C . TRP A 1 175 ? 9.015 -4.844 -2.263 1.00 89.12 175 TRP A C 1
ATOM 1290 O O . TRP A 1 175 ? 8.497 -3.738 -2.403 1.00 89.12 175 TRP A O 1
ATOM 1300 N N . ALA A 1 176 ? 8.478 -5.797 -1.516 1.00 90.25 176 ALA A N 1
ATOM 1301 C CA . ALA A 1 176 ? 7.484 -5.516 -0.501 1.00 90.25 176 ALA A CA 1
ATOM 1302 C C . ALA A 1 176 ? 8.150 -5.578 0.864 1.00 90.25 176 ALA A C 1
ATOM 1304 O O . ALA A 1 176 ? 8.972 -6.450 1.135 1.00 90.25 176 ALA A O 1
ATOM 1305 N N . SER A 1 177 ? 7.766 -4.676 1.757 1.00 87.69 177 SER A N 1
ATOM 1306 C CA . SER A 1 177 ? 8.035 -4.890 3.174 1.00 87.69 177 SER A CA 1
ATOM 1307 C C . SER A 1 177 ? 7.430 -6.235 3.590 1.00 87.69 177 SER A C 1
ATOM 1309 O O . SER A 1 177 ? 6.371 -6.630 3.100 1.00 87.69 177 SER A O 1
ATOM 1311 N N . SER A 1 178 ? 8.137 -6.969 4.439 1.00 76.38 178 SER A N 1
ATOM 1312 C CA . SER A 1 178 ? 7.723 -8.270 4.951 1.00 76.38 178 SER A CA 1
ATOM 1313 C C . SER A 1 178 ? 7.837 -8.299 6.467 1.00 76.38 178 SER A C 1
ATOM 1315 O O . SER A 1 178 ? 8.544 -7.496 7.086 1.00 76.38 178 SER A O 1
ATOM 1317 N N . TRP A 1 179 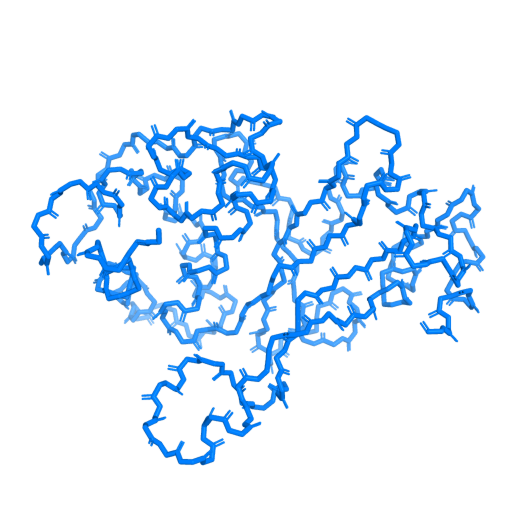? 7.102 -9.222 7.074 1.00 69.00 179 TRP A N 1
ATOM 1318 C CA . TRP A 1 179 ? 7.108 -9.463 8.507 1.00 69.00 179 TRP A CA 1
ATOM 1319 C C . TRP A 1 179 ? 7.330 -10.944 8.718 1.00 69.00 179 TRP A C 1
ATOM 1321 O O . TRP A 1 179 ? 6.968 -11.755 7.869 1.00 69.00 179 TRP A O 1
ATOM 1331 N N . SER A 1 180 ? 7.914 -11.292 9.852 1.00 54.66 180 SER A N 1
ATOM 1332 C CA . SER A 1 180 ? 8.316 -12.647 10.258 1.00 54.66 180 SER A CA 1
ATOM 1333 C C . SER A 1 180 ? 7.244 -13.736 10.159 1.00 54.66 180 SER A C 1
ATOM 1335 O O . SER A 1 180 ? 7.576 -14.902 10.352 1.00 54.66 180 SER A O 1
ATOM 1337 N N . SER A 1 181 ? 5.988 -13.410 9.842 1.00 48.25 181 SER A N 1
ATOM 1338 C CA . SER A 1 181 ? 5.051 -14.380 9.285 1.00 48.25 181 SER A CA 1
ATOM 1339 C C . SER A 1 181 ? 3.879 -13.708 8.545 1.00 48.25 181 SER A C 1
ATOM 1341 O O . SER A 1 181 ? 3.323 -12.734 9.058 1.00 48.25 181 SER A O 1
ATOM 1343 N N . PRO A 1 182 ? 3.424 -14.258 7.399 1.00 44.06 182 PRO A N 1
ATOM 1344 C CA . PRO A 1 182 ? 2.139 -13.893 6.789 1.00 44.06 182 PRO A CA 1
ATOM 1345 C C . PRO A 1 182 ? 0.936 -14.283 7.672 1.00 44.06 182 PRO A C 1
ATOM 1347 O O . PRO A 1 182 ? -0.148 -13.733 7.518 1.00 44.06 182 PRO A O 1
ATOM 1350 N N . THR A 1 183 ? 1.127 -15.200 8.628 1.00 43.78 183 THR A N 1
ATOM 1351 C CA . THR A 1 183 ? 0.148 -15.600 9.652 1.00 43.78 183 THR A CA 1
ATOM 1352 C C . THR A 1 183 ? 0.157 -14.673 10.873 1.00 43.78 183 THR A C 1
ATOM 1354 O O . THR A 1 183 ? -0.873 -14.511 11.525 1.00 43.78 183 THR A O 1
ATOM 1357 N N . PHE A 1 184 ? 1.301 -14.067 11.214 1.00 48.53 184 PHE A N 1
ATOM 1358 C CA . PHE A 1 184 ? 1.458 -13.256 12.427 1.00 48.53 184 PHE A CA 1
ATOM 1359 C C . PHE A 1 184 ? 1.797 -11.814 12.076 1.00 48.53 184 PHE A C 1
ATOM 1361 O O . PHE A 1 184 ? 2.950 -11.419 11.908 1.00 48.53 184 PHE A O 1
ATOM 1368 N N . LEU A 1 185 ? 0.743 -11.013 11.983 1.00 53.03 185 LEU A N 1
ATOM 1369 C CA . LEU A 1 185 ? 0.848 -9.600 11.677 1.00 53.03 185 LEU A CA 1
ATOM 1370 C C . LEU A 1 185 ? 1.369 -8.839 12.907 1.00 53.03 185 LEU A C 1
ATOM 1372 O O . LEU A 1 185 ? 0.915 -9.096 14.025 1.00 53.03 185 LEU A O 1
ATOM 1376 N N . PRO A 1 186 ? 2.256 -7.838 12.746 1.00 51.22 186 PRO A N 1
ATOM 1377 C CA . PRO A 1 186 ? 2.872 -7.104 13.865 1.00 51.22 186 PRO A CA 1
ATOM 1378 C C . PRO A 1 186 ? 1.911 -6.162 14.607 1.00 51.22 186 PRO A C 1
ATOM 1380 O O . PRO A 1 186 ? 2.318 -5.162 15.200 1.00 51.22 186 PRO A O 1
ATOM 1383 N N . THR A 1 187 ? 0.608 -6.390 14.497 1.00 50.16 187 THR A N 1
ATOM 1384 C CA . THR A 1 187 ? -0.416 -5.680 15.260 1.00 50.16 187 THR A CA 1
ATOM 1385 C C . THR A 1 187 ? -0.484 -6.187 16.703 1.00 50.16 187 THR A C 1
ATOM 1387 O O . THR A 1 187 ? -0.885 -5.426 17.581 1.00 50.16 187 THR A O 1
ATOM 1390 N N . LEU A 1 188 ? 0.012 -7.399 16.985 1.00 48.28 188 LEU A N 1
ATOM 1391 C CA . LEU A 1 188 ? 0.148 -7.943 18.337 1.00 48.28 188 LEU A CA 1
ATOM 1392 C C . LEU A 1 188 ? 1.418 -7.423 19.031 1.00 48.28 188 LEU A C 1
ATOM 1394 O O . LEU A 1 188 ? 2.463 -8.071 19.035 1.00 48.28 188 LEU A O 1
ATOM 1398 N N . TRP A 1 189 ? 1.318 -6.267 19.692 1.00 48.12 189 TRP A N 1
ATOM 1399 C CA . TRP A 1 189 ? 2.272 -5.892 20.744 1.00 48.12 189 TRP A CA 1
ATOM 1400 C C . TRP A 1 189 ? 1.978 -6.712 21.998 1.00 48.12 189 TRP A C 1
ATOM 1402 O O . TRP A 1 189 ? 1.378 -6.234 22.957 1.00 48.12 189 TRP A O 1
ATOM 1412 N N . HIS A 1 190 ? 2.384 -7.975 21.979 1.00 41.66 190 HIS A N 1
ATOM 1413 C CA . HIS A 1 190 ? 2.420 -8.790 23.180 1.00 41.66 190 HIS A CA 1
ATOM 1414 C C . HIS A 1 190 ? 3.827 -8.687 23.783 1.00 41.66 190 HIS A C 1
ATOM 1416 O O . HIS A 1 190 ? 4.822 -8.779 23.073 1.00 41.66 190 HIS A O 1
ATOM 1422 N N . ASN A 1 191 ? 3.957 -8.486 25.095 1.00 48.91 191 ASN A N 1
ATOM 1423 C CA . ASN A 1 191 ? 5.272 -8.355 25.743 1.00 48.91 191 ASN A CA 1
ATOM 1424 C C . ASN A 1 191 ? 5.996 -9.711 25.920 1.00 48.91 191 ASN A C 1
ATOM 1426 O O . ASN A 1 191 ? 6.940 -9.817 26.704 1.00 48.91 191 ASN A O 1
ATOM 1430 N N . SER A 1 192 ? 5.540 -10.769 25.240 1.00 56.09 192 SER A N 1
ATOM 1431 C CA . SER A 1 192 ? 6.171 -12.085 25.336 1.00 56.09 192 SER A CA 1
ATOM 1432 C C . SER A 1 192 ? 7.493 -12.110 24.587 1.00 56.09 192 SER A C 1
ATOM 1434 O O . SER A 1 192 ? 7.675 -11.441 23.571 1.00 56.09 192 SER A O 1
ATOM 1436 N N . SER A 1 193 ? 8.397 -12.961 25.064 1.00 53.84 193 SER A N 1
ATOM 1437 C CA . SER A 1 193 ? 9.586 -13.385 24.322 1.00 53.84 193 SER A CA 1
ATOM 1438 C C . SER A 1 193 ? 9.241 -13.826 22.895 1.00 53.84 193 SER A C 1
ATOM 1440 O O . SER A 1 193 ? 9.924 -13.426 21.962 1.00 53.84 193 SER A O 1
ATOM 1442 N N . TRP A 1 194 ? 8.119 -14.528 22.724 1.00 51.84 194 TRP A N 1
ATOM 1443 C CA . TRP A 1 194 ? 7.595 -14.974 21.431 1.00 51.84 194 TRP A CA 1
ATOM 1444 C C . TRP A 1 194 ? 7.342 -13.823 20.435 1.00 51.84 194 TRP A C 1
ATOM 1446 O O . TRP A 1 194 ? 7.816 -13.870 19.307 1.00 51.84 194 TRP A O 1
ATOM 1456 N N . ALA A 1 195 ? 6.680 -12.733 20.835 1.00 51.78 195 ALA A N 1
ATOM 1457 C CA . ALA A 1 195 ? 6.422 -11.610 19.921 1.00 51.78 195 ALA A CA 1
ATOM 1458 C C . ALA A 1 195 ? 7.694 -10.808 19.570 1.00 51.78 195 ALA A C 1
ATOM 1460 O O . ALA A 1 195 ? 7.750 -10.158 18.529 1.00 51.78 195 ALA A O 1
ATOM 1461 N N . ARG A 1 196 ? 8.724 -10.856 20.429 1.00 52.94 196 ARG A N 1
ATOM 1462 C CA . ARG A 1 196 ? 10.034 -10.228 20.174 1.00 52.94 196 ARG A CA 1
ATOM 1463 C C . ARG A 1 196 ? 10.915 -11.065 19.246 1.00 52.94 196 ARG A C 1
ATOM 1465 O O . ARG A 1 196 ? 11.705 -10.499 18.502 1.00 52.94 196 ARG A O 1
ATOM 1472 N N . GLU A 1 197 ? 10.780 -12.385 19.305 1.00 47.66 197 GLU A N 1
ATOM 1473 C CA . GLU A 1 197 ? 11.503 -13.343 18.461 1.00 47.66 197 GLU A CA 1
ATOM 1474 C C . GLU A 1 197 ? 10.972 -13.344 17.020 1.00 47.66 197 GLU A C 1
ATOM 1476 O O . GLU A 1 197 ? 11.743 -13.403 16.068 1.00 47.66 197 GLU A O 1
ATOM 1481 N N . TRP A 1 198 ? 9.659 -13.169 16.859 1.00 46.44 198 TRP A N 1
ATOM 1482 C CA . TRP A 1 198 ? 8.964 -13.214 15.571 1.00 46.44 198 TRP A CA 1
ATOM 1483 C C . TRP A 1 198 ? 8.380 -11.854 15.178 1.00 46.44 198 TRP A C 1
ATOM 1485 O O . TRP A 1 198 ? 7.310 -11.794 14.575 1.00 46.44 198 TRP A O 1
ATOM 1495 N N . GLY A 1 199 ? 9.075 -10.760 15.500 1.00 52.22 199 GLY A N 1
ATOM 1496 C CA . GLY A 1 199 ? 8.731 -9.383 15.120 1.00 52.22 199 GLY A CA 1
ATOM 1497 C C . GLY A 1 199 ? 9.749 -8.746 14.166 1.00 52.22 199 GLY A C 1
ATOM 1498 O O . GLY A 1 199 ? 10.113 -7.585 14.346 1.00 52.22 199 GLY A O 1
ATOM 1499 N N . PHE A 1 200 ? 10.264 -9.500 13.194 1.00 51.44 200 PHE A N 1
ATOM 1500 C CA . PHE A 1 200 ? 11.214 -9.001 12.201 1.00 51.44 200 PHE A CA 1
ATOM 1501 C C . PHE A 1 200 ? 10.485 -8.218 11.105 1.00 51.44 200 PHE A C 1
ATOM 1503 O O . PHE A 1 200 ? 9.420 -8.632 10.651 1.00 51.44 200 PHE A O 1
ATOM 1510 N N . VAL A 1 201 ? 11.064 -7.094 10.681 1.00 62.28 201 VAL A N 1
ATOM 1511 C CA . VAL A 1 201 ? 10.654 -6.358 9.479 1.00 62.28 201 VAL A CA 1
ATOM 1512 C C . VAL A 1 201 ? 11.746 -6.576 8.440 1.00 62.28 201 VAL A C 1
ATOM 1514 O O . VAL A 1 201 ? 12.892 -6.202 8.679 1.00 62.28 201 VAL A O 1
ATOM 1517 N N . GLY A 1 202 ? 11.393 -7.200 7.321 1.00 71.19 202 GLY A N 1
ATOM 1518 C CA . GLY A 1 202 ? 12.292 -7.490 6.209 1.00 71.19 202 GLY A CA 1
ATOM 1519 C C . GLY A 1 202 ? 11.773 -6.940 4.884 1.00 71.19 202 GLY A C 1
ATOM 1520 O O . GLY A 1 202 ? 10.814 -6.166 4.847 1.00 71.19 202 GLY A O 1
ATOM 1521 N N . GLY A 1 203 ? 12.425 -7.356 3.801 1.00 79.31 203 GLY A N 1
ATOM 1522 C CA . GLY A 1 203 ? 11.933 -7.206 2.436 1.00 79.31 203 GLY A CA 1
ATOM 1523 C C . GLY A 1 203 ? 11.660 -8.581 1.829 1.00 79.31 203 GLY A C 1
ATOM 1524 O O . GLY A 1 203 ? 12.442 -9.508 2.023 1.00 79.31 203 GLY A O 1
ATOM 1525 N N . GLU A 1 204 ? 10.544 -8.726 1.126 1.00 86.00 204 GLU A N 1
ATOM 1526 C CA . GLU A 1 204 ? 10.247 -9.842 0.229 1.00 86.00 204 GLU A CA 1
ATOM 1527 C C . GLU A 1 204 ? 10.407 -9.347 -1.209 1.00 86.00 204 GLU A C 1
ATOM 1529 O O . GLU A 1 204 ? 9.804 -8.340 -1.591 1.00 86.00 204 GLU A O 1
ATOM 1534 N N . ASN A 1 205 ? 11.217 -10.045 -2.005 1.00 87.62 205 ASN A N 1
ATOM 1535 C CA . ASN A 1 205 ? 11.326 -9.767 -3.431 1.00 87.62 205 ASN A CA 1
ATOM 1536 C C . ASN A 1 205 ? 10.022 -10.206 -4.120 1.00 87.62 205 ASN A C 1
ATOM 1538 O O . ASN A 1 205 ? 9.668 -11.385 -4.113 1.00 87.62 205 ASN A O 1
ATOM 1542 N N . ARG A 1 206 ? 9.300 -9.250 -4.709 1.00 89.00 206 ARG A N 1
ATOM 1543 C CA . ARG A 1 206 ? 8.017 -9.460 -5.400 1.00 89.00 206 ARG A CA 1
ATOM 1544 C C . ARG A 1 206 ? 8.139 -9.412 -6.922 1.00 89.00 206 ARG A C 1
ATOM 1546 O O . ARG A 1 206 ? 7.127 -9.553 -7.600 1.00 89.00 206 ARG A O 1
ATOM 1553 N N . CYS A 1 207 ? 9.346 -9.271 -7.473 1.00 87.88 207 CYS A N 1
ATOM 1554 C CA . CYS A 1 207 ? 9.610 -9.169 -8.916 1.00 87.88 207 CYS A CA 1
ATOM 1555 C C . CYS A 1 207 ? 8.799 -10.185 -9.726 1.00 87.88 207 CYS A C 1
ATOM 1557 O O . CYS A 1 207 ? 8.043 -9.806 -10.617 1.00 87.88 207 CYS A O 1
ATOM 1559 N N . ARG A 1 208 ? 8.866 -11.469 -9.352 1.00 86.75 208 ARG A N 1
ATOM 1560 C CA . ARG A 1 208 ? 8.188 -12.544 -10.082 1.00 86.75 208 ARG A CA 1
ATOM 1561 C C . ARG A 1 208 ? 6.677 -12.358 -10.143 1.00 86.75 208 ARG A C 1
ATOM 1563 O O . ARG A 1 208 ? 6.123 -12.418 -11.234 1.00 86.75 208 ARG A O 1
ATOM 1570 N N . ALA A 1 209 ? 6.043 -12.095 -9.002 1.00 89.62 209 ALA A N 1
ATOM 1571 C CA . ALA A 1 209 ? 4.596 -11.924 -8.909 1.00 89.62 209 ALA A CA 1
ATOM 1572 C C . ALA A 1 209 ? 4.106 -10.798 -9.833 1.00 89.62 209 ALA A C 1
ATOM 1574 O O . ALA A 1 209 ? 3.156 -10.973 -10.591 1.00 89.62 209 ALA A O 1
ATOM 1575 N N . TYR A 1 210 ? 4.807 -9.665 -9.840 1.00 90.56 210 TYR A N 1
ATOM 1576 C CA . TYR A 1 210 ? 4.455 -8.524 -10.685 1.00 90.56 210 TYR A CA 1
ATOM 1577 C C . TYR A 1 210 ? 4.722 -8.776 -12.168 1.00 90.56 210 TYR A C 1
ATOM 1579 O O . TYR A 1 210 ? 3.917 -8.396 -13.015 1.00 90.56 210 TYR A O 1
ATOM 1587 N N . CYS A 1 211 ? 5.839 -9.422 -12.500 1.00 88.06 211 CYS A N 1
ATOM 1588 C CA . CYS A 1 211 ? 6.163 -9.754 -13.883 1.00 88.06 211 CYS A CA 1
ATOM 1589 C C . CYS A 1 211 ? 5.201 -10.797 -14.467 1.00 88.06 211 CYS A C 1
ATOM 1591 O O . CYS A 1 211 ? 4.872 -10.705 -15.647 1.00 88.06 211 CYS A O 1
ATOM 1593 N N . GLU A 1 212 ? 4.738 -11.760 -13.665 1.00 87.62 212 GLU A N 1
ATOM 1594 C CA . GLU A 1 212 ? 3.694 -12.718 -14.050 1.00 87.62 212 GLU A CA 1
ATOM 1595 C C . GLU A 1 212 ? 2.330 -12.032 -14.218 1.00 87.62 212 GLU A C 1
ATOM 1597 O O . GLU A 1 212 ? 1.638 -12.304 -15.197 1.00 87.62 212 GLU A O 1
ATOM 1602 N N . ALA A 1 213 ? 1.968 -11.109 -13.319 1.00 89.88 213 ALA A N 1
ATOM 1603 C CA . ALA A 1 213 ? 0.683 -10.413 -13.364 1.00 89.88 213 ALA A CA 1
ATOM 1604 C C . ALA A 1 213 ? 0.577 -9.392 -14.509 1.00 89.88 213 ALA A C 1
ATOM 1606 O O . ALA A 1 213 ? -0.439 -9.335 -15.203 1.00 89.88 213 ALA A O 1
ATOM 1607 N N . TRP A 1 214 ? 1.608 -8.565 -14.711 1.00 89.75 214 TRP A N 1
ATOM 1608 C CA . TRP A 1 214 ? 1.511 -7.352 -15.539 1.00 89.75 214 TRP A CA 1
ATOM 1609 C C . TRP A 1 214 ? 2.633 -7.181 -16.570 1.00 89.75 214 TRP A C 1
ATOM 1611 O O . TRP A 1 214 ? 2.590 -6.247 -17.377 1.00 89.75 214 TRP A O 1
ATOM 1621 N N . GLY A 1 215 ? 3.620 -8.079 -16.581 1.00 87.06 215 GLY A N 1
ATOM 1622 C CA . GLY A 1 215 ? 4.809 -7.968 -17.424 1.00 87.06 215 GLY A CA 1
ATOM 1623 C C . GLY A 1 215 ? 5.792 -6.904 -16.925 1.00 87.06 215 GLY A C 1
ATOM 1624 O O . GLY A 1 215 ? 5.421 -5.899 -16.321 1.00 87.06 215 GLY A O 1
ATOM 1625 N N . CYS A 1 216 ? 7.083 -7.116 -17.177 1.00 84.81 216 CYS A N 1
ATOM 1626 C CA . CYS A 1 216 ? 8.134 -6.223 -16.683 1.00 84.81 216 CYS A CA 1
ATOM 1627 C C . CYS A 1 216 ? 9.353 -6.167 -17.615 1.00 84.81 216 CYS A C 1
ATOM 1629 O O . CYS A 1 216 ? 9.429 -6.904 -18.594 1.00 84.81 216 CYS A O 1
ATOM 1631 N N . GLY A 1 217 ? 10.306 -5.286 -17.334 1.00 80.25 217 GLY A N 1
ATOM 1632 C CA . GLY A 1 217 ? 11.496 -5.071 -18.145 1.00 80.25 217 GLY A CA 1
ATOM 1633 C C . GLY A 1 217 ? 11.219 -4.456 -19.529 1.00 80.25 217 GLY A C 1
ATOM 1634 O O . GLY A 1 217 ? 10.073 -4.152 -19.883 1.00 80.25 217 GLY A O 1
ATOM 1635 N N . PRO A 1 218 ? 12.279 -4.284 -20.339 1.00 72.06 218 PRO A N 1
ATOM 1636 C CA . PRO A 1 218 ? 12.189 -3.682 -21.669 1.00 72.06 218 PRO A CA 1
ATOM 1637 C C . PRO A 1 218 ? 11.450 -4.559 -22.696 1.00 72.06 218 PRO A C 1
ATOM 1639 O O . PRO A 1 218 ? 10.984 -4.043 -23.708 1.00 72.06 218 PRO A O 1
ATOM 1642 N N . ASP A 1 219 ? 11.304 -5.865 -22.438 1.00 67.62 219 ASP A N 1
ATOM 1643 C CA . ASP A 1 219 ? 10.553 -6.817 -23.271 1.00 67.62 219 ASP A CA 1
ATOM 1644 C C . ASP A 1 219 ? 9.452 -7.485 -22.432 1.00 67.62 219 ASP A C 1
ATOM 1646 O O . ASP A 1 219 ? 9.577 -8.641 -22.026 1.00 67.62 219 ASP A O 1
ATOM 1650 N N . ARG A 1 220 ? 8.378 -6.729 -22.141 1.00 64.50 220 ARG A N 1
ATOM 1651 C CA . ARG A 1 220 ? 7.281 -7.103 -21.218 1.00 64.50 220 ARG A CA 1
ATOM 1652 C C . ARG A 1 220 ? 6.685 -8.501 -21.444 1.00 64.50 220 ARG A C 1
ATOM 1654 O O . ARG A 1 220 ? 6.079 -9.043 -20.525 1.00 64.50 220 ARG A O 1
ATOM 1661 N N . ALA A 1 221 ? 6.866 -9.091 -22.627 1.00 57.38 221 ALA A N 1
ATOM 1662 C CA . ALA A 1 221 ? 6.360 -10.412 -22.992 1.00 57.38 221 ALA A CA 1
ATOM 1663 C C . ALA A 1 221 ? 7.209 -11.604 -22.489 1.00 57.38 221 ALA A C 1
ATOM 1665 O O . ALA A 1 221 ? 6.745 -12.739 -22.585 1.00 57.38 221 ALA A O 1
ATOM 1666 N N . LYS A 1 222 ? 8.435 -11.402 -21.971 1.00 55.88 222 LYS A N 1
ATOM 1667 C CA . LYS A 1 222 ? 9.372 -12.504 -21.633 1.00 55.88 222 LYS A CA 1
ATOM 1668 C C . LYS A 1 222 ? 9.732 -12.640 -20.146 1.00 55.88 222 LYS A C 1
ATOM 1670 O O . LYS A 1 222 ? 10.563 -13.473 -19.789 1.00 55.88 222 LYS A O 1
ATOM 1675 N N . SER A 1 223 ? 9.134 -11.843 -19.269 1.00 57.38 223 SER A N 1
ATOM 1676 C CA . SER A 1 223 ? 9.852 -11.402 -18.062 1.00 57.38 223 SER A CA 1
ATOM 1677 C C . SER A 1 223 ? 9.509 -12.122 -16.759 1.00 57.38 223 SER A C 1
ATOM 1679 O O . SER A 1 223 ? 10.179 -11.913 -15.753 1.00 57.38 223 SER A O 1
ATOM 1681 N N . ALA A 1 224 ? 8.527 -13.023 -16.764 1.00 57.25 224 ALA A N 1
ATOM 1682 C CA . ALA A 1 224 ? 8.175 -13.825 -15.589 1.00 57.25 224 ALA A CA 1
ATOM 1683 C C . ALA A 1 224 ? 9.287 -14.809 -15.171 1.00 57.25 224 ALA A C 1
ATOM 1685 O O . ALA A 1 224 ? 9.597 -14.939 -13.988 1.00 57.25 224 ALA A O 1
ATOM 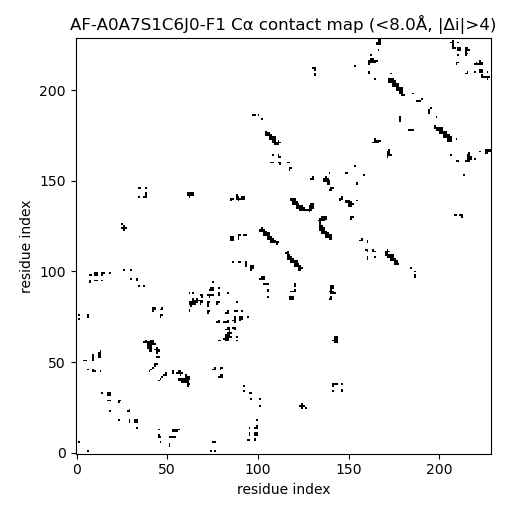1686 N N . ALA A 1 225 ? 9.942 -15.459 -16.143 1.00 58.62 225 ALA A N 1
ATOM 1687 C CA . ALA A 1 225 ? 10.986 -16.463 -15.896 1.00 58.62 225 ALA A CA 1
ATOM 1688 C C . ALA A 1 225 ? 12.306 -15.875 -15.355 1.00 58.62 225 ALA A C 1
ATOM 1690 O O . ALA A 1 225 ? 13.226 -16.618 -15.032 1.00 58.62 225 ALA A O 1
ATOM 1691 N N . LEU A 1 226 ? 12.412 -14.546 -15.290 1.00 59.88 226 LEU A N 1
ATOM 1692 C CA . LEU A 1 226 ? 13.652 -13.821 -15.032 1.00 59.88 226 LEU A CA 1
ATOM 1693 C C . LEU A 1 226 ? 13.788 -13.334 -13.574 1.00 59.88 226 LEU A C 1
ATOM 1695 O O . LEU A 1 226 ? 14.884 -13.007 -13.135 1.00 59.88 226 LEU A O 1
ATOM 1699 N N . CYS A 1 227 ? 12.714 -13.343 -12.787 1.00 68.00 227 CYS A N 1
ATOM 1700 C CA . CYS A 1 227 ? 12.702 -12.872 -11.397 1.00 68.00 227 CYS A CA 1
ATOM 1701 C C . CYS A 1 227 ? 12.848 -14.002 -10.357 1.00 68.00 227 CYS A C 1
ATOM 1703 O O . CYS A 1 227 ? 12.126 -14.031 -9.363 1.00 68.00 227 CYS A O 1
ATOM 1705 N N . SER A 1 228 ? 13.719 -14.980 -10.600 1.00 54.16 228 SER A N 1
ATOM 1706 C CA . SER A 1 228 ? 13.847 -16.187 -9.766 1.00 54.16 228 SER A CA 1
ATOM 1707 C C . SER A 1 228 ? 15.114 -16.211 -8.901 1.00 54.16 228 SER A C 1
ATOM 1709 O O . SER A 1 228 ? 15.814 -17.225 -8.879 1.00 54.16 228 SER A O 1
ATOM 1711 N N . ALA A 1 229 ? 15.411 -15.107 -8.214 1.00 48.47 229 ALA A N 1
ATOM 1712 C CA . ALA A 1 229 ? 16.461 -15.018 -7.197 1.00 48.47 229 ALA A CA 1
ATOM 1713 C C . ALA A 1 229 ? 15.919 -14.342 -5.932 1.00 48.47 229 ALA A C 1
ATOM 1715 O O . ALA A 1 229 ? 15.377 -13.216 -6.053 1.00 48.47 229 ALA A O 1
#

Foldseek 3Di:
DCPVQPLLLLLCLALVVQCPPPPNDFLVSSLLSLLVLQQQQALCQSANPDDPDRNYRDGDHGQAEDPPCPPVQQDSNSSRVPHYHQRNQQSNSCSSSPSNPWAKWKKWAAPQFVPDTHIWMWTFGVPDQALLRHRIKTATGTGPPRSPPDISDDDPVSQRLQQRAFFPDPRSFMKIWDFLDPVDDLSDPDVDPVSVVRGDIDIDTCRLSCLVRQAGYNCRVPRNVRHDD

Radius of gyration: 17.49 Å; Cα contacts (8 Å, |Δi|>4): 466; chains: 1; bounding box: 42×36×49 Å